Protein AF-A0A3P1AX85-F1 (afdb_monomer_lite)

Radius of gyration: 23.25 Å; chains: 1; bounding box: 51×57×66 Å

Foldseek 3Di:
DPPDVVVVVLVVVLVVLCVVDDVVLLVVLLVVLVVVLVVCCVPVVDPDCSPVSSVVSSSVSSVVSSVQCVFALQVVVVVCCVVCVQWDWWAWPFKAKDDWDKDCPVPNQKIKIKIKIWTWTADPVRDIDIDIDMDIFMDGNDPPPLADPVLRVVVRVVLSVVLVCCCGVVVQKIWIADPVRPDIDIRRGNDSGSHCGPPVVNVVVVVLVVCLVVLVVVCVVCVVVLVCLCVDPPPVSNVVSVVSVVSNVVSVVVVVVVSVVSVVD

pLDDT: mean 76.42, std 11.76, range [37.88, 92.75]

Sequence (265 aa):
MKYNPFKIIIWVLFLVFVLLNSIRLFIYGFVISFIIVIIDRAFFGTRKRSDTQFLNLFLTFTSIFTLFYTFSPFFRSVEFKISHPRWEKLEIVSVDKETSKKVSTSFNFLEKAYTSIRINYLDDKGEFKVKTEEIKHYAILGFEPLIRKDRIEKELDYIHNRSLNKLIDKKAINLYQHPSKEKMKIFKGNDAFALRHSVGFQIALLITYFLFVILNIYCIFKFKQLVTALKSSNTKDQKTAYIILIIVLYSYLVVGITFLHYLKF

Secondary structure (DSSP, 8-state):
----HHHHHHHHHHHHHHHTS-HHHHHHHHHHHHHHHHHHHHHH--TT-HHHHHHHHHHHHHHHHHHHHHH-HHHHHHHHHHH-TTSEEEEEEEEEE---EEEE-SSTTEEEEEEEEEEEEE-TTS-EEEEEEEEEEEEE---TTTS-HHHHHHHHHHHHHHHHHHHHHTT-EEEEE-TTSS-EEEEE---TT--TTSHHHHHHHHHHHHHHHHHHHHHHHTHHHHHHHHT-S-HHHHHHHHHHHHHHHHHHHHHHHHHHHHTT-

Organism: NCBI:txid2488729

Structure (mmCIF, N/CA/C/O backbone):
data_AF-A0A3P1AX85-F1
#
_entry.id   AF-A0A3P1AX85-F1
#
loop_
_atom_site.group_PDB
_atom_site.id
_atom_site.type_symbol
_atom_site.label_atom_id
_atom_site.label_alt_id
_atom_site.label_comp_id
_atom_site.label_asym_id
_atom_site.label_entity_id
_atom_site.label_seq_id
_atom_site.pdbx_PDB_ins_code
_atom_site.Cartn_x
_atom_site.Cartn_y
_atom_site.Cartn_z
_atom_site.occupancy
_atom_site.B_iso_or_equiv
_atom_site.auth_seq_id
_atom_site.auth_comp_id
_atom_site.auth_asym_id
_atom_site.auth_atom_id
_atom_site.pdbx_PDB_model_num
ATOM 1 N N . MET A 1 1 ? 31.987 -10.965 -15.595 1.00 39.06 1 MET A N 1
ATOM 2 C CA . MET A 1 1 ? 30.592 -10.557 -15.901 1.00 39.06 1 MET A CA 1
ATOM 3 C C . MET A 1 1 ? 30.499 -9.042 -15.771 1.00 39.06 1 MET A C 1
ATOM 5 O O . MET A 1 1 ? 30.741 -8.545 -14.683 1.00 39.06 1 MET A O 1
ATOM 9 N N . LYS A 1 2 ? 30.217 -8.291 -16.848 1.00 37.88 2 LYS A N 1
ATOM 10 C CA . LYS A 1 2 ? 29.984 -6.837 -16.744 1.00 37.88 2 LYS A CA 1
ATOM 11 C C . LYS A 1 2 ? 28.731 -6.611 -15.891 1.00 37.88 2 LYS A C 1
ATOM 13 O O . LYS A 1 2 ? 27.651 -7.064 -16.275 1.00 37.88 2 LYS A O 1
ATOM 18 N N . TYR A 1 3 ? 28.887 -5.982 -14.728 1.00 41.97 3 TYR A N 1
ATOM 19 C CA . TYR A 1 3 ? 27.776 -5.634 -13.848 1.00 41.97 3 TYR A CA 1
ATOM 20 C C . TYR A 1 3 ? 26.836 -4.694 -14.602 1.00 41.97 3 TYR A C 1
ATOM 22 O O . TYR A 1 3 ? 27.204 -3.580 -14.957 1.00 41.97 3 TYR A O 1
ATOM 30 N N . ASN A 1 4 ? 25.637 -5.182 -14.918 1.00 50.97 4 ASN A N 1
ATOM 31 C CA . ASN A 1 4 ? 24.605 -4.352 -15.513 1.00 50.97 4 ASN A CA 1
ATOM 32 C C . ASN A 1 4 ? 24.065 -3.443 -14.391 1.00 50.97 4 ASN A C 1
ATOM 34 O O . ASN A 1 4 ? 23.477 -3.986 -13.450 1.00 50.97 4 ASN A O 1
ATOM 38 N N . PRO A 1 5 ? 24.257 -2.112 -14.446 1.00 50.31 5 PRO A N 1
ATOM 39 C CA . PRO A 1 5 ? 23.847 -1.202 -13.373 1.00 50.31 5 PRO A CA 1
ATOM 40 C C . PRO A 1 5 ? 22.350 -1.324 -13.054 1.00 50.31 5 PRO A C 1
ATOM 42 O O . PRO A 1 5 ? 21.958 -1.236 -11.895 1.00 50.31 5 PRO A O 1
ATOM 45 N N . PHE A 1 6 ? 21.524 -1.682 -14.044 1.00 47.56 6 PHE A N 1
ATOM 46 C CA . PHE A 1 6 ? 20.099 -1.949 -13.847 1.00 47.56 6 PHE A CA 1
ATOM 47 C C . PHE A 1 6 ? 19.825 -3.157 -12.940 1.00 47.56 6 PHE A C 1
ATOM 49 O O . PHE A 1 6 ? 18.876 -3.132 -12.164 1.00 47.56 6 PHE A O 1
ATOM 56 N N . LYS A 1 7 ? 20.667 -4.200 -12.972 1.00 52.16 7 LYS A N 1
ATOM 57 C CA . LYS A 1 7 ? 20.524 -5.346 -12.058 1.00 52.16 7 LYS A CA 1
ATOM 58 C C . LYS A 1 7 ? 20.842 -4.956 -10.620 1.00 52.16 7 LYS A C 1
ATOM 60 O O . LYS A 1 7 ? 20.127 -5.384 -9.726 1.00 52.16 7 LYS A O 1
ATOM 65 N N . ILE A 1 8 ? 21.879 -4.147 -10.401 1.00 57.47 8 ILE A N 1
ATOM 66 C CA . ILE A 1 8 ? 22.241 -3.675 -9.057 1.00 57.47 8 ILE A CA 1
ATOM 67 C C . ILE A 1 8 ? 21.105 -2.821 -8.487 1.00 57.47 8 ILE A C 1
ATOM 69 O O . ILE A 1 8 ? 20.688 -3.051 -7.359 1.00 57.47 8 ILE A O 1
ATOM 73 N N . ILE A 1 9 ? 20.538 -1.914 -9.286 1.00 55.16 9 ILE A N 1
ATOM 74 C CA . ILE A 1 9 ? 19.407 -1.071 -8.869 1.00 55.16 9 ILE A CA 1
ATOM 75 C C . ILE A 1 9 ? 18.178 -1.921 -8.515 1.00 55.16 9 ILE A C 1
ATOM 77 O O . ILE A 1 9 ? 17.562 -1.685 -7.481 1.00 55.16 9 ILE A O 1
ATOM 81 N N . ILE A 1 10 ? 17.849 -2.945 -9.313 1.00 57.97 10 ILE A N 1
ATOM 82 C CA . ILE A 1 10 ? 16.743 -3.872 -9.012 1.00 57.97 10 ILE A CA 1
ATOM 83 C C . ILE A 1 10 ? 16.994 -4.628 -7.700 1.00 57.97 10 ILE A C 1
ATOM 85 O O . ILE A 1 10 ? 16.077 -4.760 -6.897 1.00 57.97 10 ILE A O 1
ATOM 89 N N . TRP A 1 11 ? 18.224 -5.083 -7.451 1.00 56.47 11 TRP A N 1
ATOM 90 C CA . TRP A 1 11 ? 18.585 -5.771 -6.207 1.00 56.47 11 TRP A CA 1
ATOM 91 C C . TRP A 1 11 ? 18.544 -4.857 -4.984 1.00 56.47 11 TRP A C 1
ATOM 93 O O . TRP A 1 11 ? 18.060 -5.274 -3.935 1.00 56.47 11 TRP A O 1
ATOM 103 N N . VAL A 1 12 ? 18.992 -3.609 -5.116 1.00 59.91 12 VAL A N 1
ATOM 104 C CA . VAL A 1 12 ? 18.907 -2.607 -4.045 1.00 59.91 12 VAL A CA 1
ATOM 105 C C . VAL A 1 12 ? 17.446 -2.256 -3.758 1.00 59.91 12 VAL A C 1
ATOM 107 O O . VAL A 1 12 ? 17.043 -2.261 -2.599 1.00 59.91 12 VAL A O 1
ATOM 110 N N . LEU A 1 13 ? 16.622 -2.038 -4.789 1.00 52.81 13 LEU A N 1
ATOM 111 C CA . LEU A 1 13 ? 15.182 -1.807 -4.628 1.00 52.81 13 LEU A CA 1
ATOM 112 C C . LEU A 1 13 ? 14.485 -3.008 -3.983 1.00 52.81 13 LEU A C 1
ATOM 114 O O . LEU A 1 13 ? 13.665 -2.823 -3.089 1.00 52.81 13 LEU A O 1
ATOM 118 N N . PHE A 1 14 ? 14.838 -4.230 -4.386 1.00 60.94 14 PHE A N 1
ATOM 119 C CA . PHE A 1 14 ? 14.332 -5.457 -3.776 1.00 60.94 14 PHE A CA 1
ATOM 120 C C . PHE A 1 14 ? 14.703 -5.544 -2.293 1.00 60.94 14 PHE A C 1
ATOM 122 O O . PHE A 1 14 ? 13.833 -5.790 -1.463 1.00 60.94 14 PHE A O 1
ATOM 129 N N . LEU A 1 15 ? 15.965 -5.278 -1.943 1.00 57.94 15 LEU A N 1
ATOM 130 C CA . LEU A 1 15 ? 16.436 -5.299 -0.559 1.00 57.94 15 LEU A CA 1
ATOM 131 C C . LEU A 1 15 ? 15.723 -4.242 0.294 1.00 57.94 15 LEU A C 1
ATOM 133 O O . LEU A 1 15 ? 15.283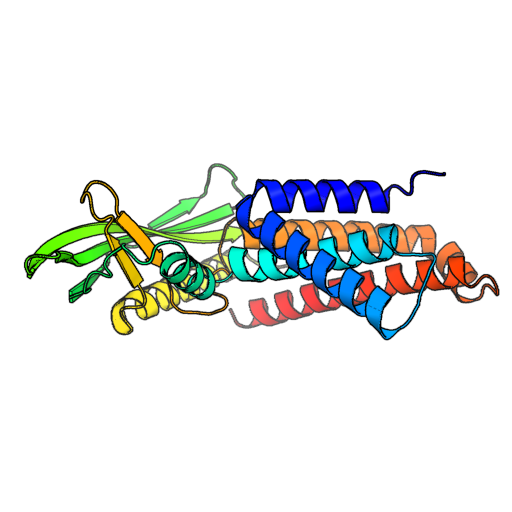 -4.546 1.397 1.00 57.94 15 LEU A O 1
ATOM 137 N N . VAL A 1 16 ? 15.537 -3.029 -0.234 1.00 52.84 16 VAL A N 1
ATOM 138 C CA . VAL A 1 16 ? 14.773 -1.961 0.427 1.00 52.84 16 VAL A CA 1
ATOM 139 C C . VAL A 1 16 ? 13.316 -2.382 0.628 1.00 52.84 16 VAL A C 1
ATOM 141 O O . VAL A 1 16 ? 12.791 -2.238 1.726 1.00 52.84 16 VAL A O 1
ATOM 144 N N . PHE A 1 17 ? 12.667 -2.971 -0.380 1.00 52.22 17 PHE A N 1
ATOM 145 C CA . PHE A 1 17 ? 11.293 -3.464 -0.251 1.00 52.22 17 PHE A CA 1
ATOM 146 C C . PHE A 1 17 ? 11.160 -4.606 0.762 1.00 52.22 17 PHE A C 1
ATOM 148 O O . PHE A 1 17 ? 10.183 -4.628 1.509 1.00 52.22 17 PHE A O 1
ATOM 155 N N . VAL A 1 18 ? 12.131 -5.521 0.818 1.00 52.78 18 VAL A N 1
ATOM 156 C CA . VAL A 1 18 ? 12.176 -6.608 1.805 1.00 52.78 18 VAL A CA 1
ATOM 157 C C . VAL A 1 18 ? 12.401 -6.058 3.212 1.00 52.78 18 VAL A C 1
ATOM 159 O O . VAL A 1 18 ? 11.689 -6.463 4.121 1.00 52.78 18 VAL A O 1
ATOM 162 N N . LEU A 1 19 ? 13.326 -5.111 3.395 1.00 47.91 19 LEU A N 1
ATOM 163 C CA . LEU A 1 19 ? 13.608 -4.484 4.694 1.00 47.91 19 LEU A CA 1
ATOM 164 C C . LEU A 1 19 ? 12.443 -3.627 5.205 1.00 47.91 19 LEU A C 1
ATOM 166 O O . LEU A 1 19 ? 12.221 -3.542 6.409 1.00 47.91 19 LEU A O 1
ATOM 170 N N . LEU A 1 20 ? 11.678 -3.014 4.299 1.00 44.88 20 LEU A N 1
ATOM 171 C CA . LEU A 1 20 ? 10.450 -2.288 4.632 1.00 44.88 20 LEU A CA 1
ATOM 172 C C . LEU A 1 20 ? 9.274 -3.219 4.969 1.00 44.88 20 LEU A C 1
ATOM 174 O O . LEU A 1 20 ? 8.250 -2.755 5.473 1.00 44.88 20 LEU A O 1
ATOM 178 N N . ASN A 1 21 ? 9.399 -4.519 4.697 1.00 55.91 21 ASN A N 1
ATOM 179 C CA . ASN A 1 21 ? 8.364 -5.514 4.937 1.00 55.91 21 ASN A CA 1
ATOM 180 C C . ASN A 1 21 ? 8.794 -6.557 5.976 1.00 55.91 21 ASN A C 1
ATOM 182 O O . ASN A 1 21 ? 9.931 -6.619 6.430 1.00 55.91 21 ASN A O 1
ATOM 186 N N . SER A 1 22 ? 7.845 -7.380 6.420 1.00 62.22 22 SER A N 1
ATOM 187 C CA . SER A 1 22 ? 8.156 -8.449 7.368 1.00 62.22 22 SER A CA 1
ATOM 188 C C . SER A 1 22 ? 9.058 -9.503 6.713 1.00 62.22 22 SER A C 1
ATOM 190 O O . SER A 1 22 ? 8.723 -9.995 5.635 1.00 62.22 22 SER A O 1
ATOM 192 N N . ILE A 1 23 ? 10.117 -9.941 7.415 1.00 65.69 23 ILE A N 1
ATOM 193 C CA . ILE A 1 23 ? 10.957 -11.116 7.075 1.00 65.69 23 ILE A CA 1
ATOM 194 C C . ILE A 1 23 ? 10.098 -12.338 6.689 1.00 65.69 23 ILE A C 1
ATOM 196 O O . ILE A 1 23 ? 10.493 -13.168 5.877 1.00 65.69 23 ILE A O 1
ATOM 200 N N . ARG A 1 24 ? 8.873 -12.430 7.213 1.00 65.50 24 ARG A N 1
ATOM 201 C CA . ARG A 1 24 ? 7.915 -13.498 6.902 1.00 65.50 24 ARG A CA 1
ATOM 202 C C . ARG A 1 24 ? 7.507 -13.537 5.421 1.00 65.50 24 ARG A C 1
ATOM 204 O O . ARG A 1 24 ? 7.397 -14.624 4.867 1.00 65.50 24 ARG A O 1
ATOM 211 N N . LEU A 1 25 ? 7.358 -12.388 4.750 1.00 68.19 25 LEU A N 1
ATOM 212 C CA . LEU A 1 25 ? 7.021 -12.343 3.315 1.00 68.19 25 LEU A CA 1
ATOM 213 C C . LEU A 1 25 ? 8.159 -12.867 2.436 1.00 68.19 25 LEU A C 1
ATOM 215 O O . LEU A 1 25 ? 7.910 -13.510 1.417 1.00 68.19 25 LEU A O 1
ATOM 219 N N . PHE A 1 26 ? 9.402 -12.626 2.858 1.00 71.19 26 PHE A N 1
ATOM 220 C CA . PHE A 1 26 ? 10.589 -13.187 2.221 1.00 71.19 26 PHE A CA 1
ATOM 221 C C . PHE A 1 26 ? 10.573 -14.720 2.305 1.00 71.19 26 PHE A C 1
ATOM 223 O O . PHE A 1 26 ? 10.803 -15.394 1.305 1.00 71.19 26 PHE A O 1
ATOM 230 N N . ILE A 1 27 ? 10.217 -15.281 3.467 1.00 76.56 27 ILE A N 1
ATOM 231 C CA . ILE A 1 27 ? 10.091 -16.736 3.643 1.00 76.56 27 ILE A CA 1
ATOM 232 C C . ILE A 1 27 ? 9.005 -17.307 2.717 1.00 76.56 27 ILE A C 1
ATOM 234 O O . ILE A 1 27 ? 9.250 -18.314 2.056 1.00 76.56 27 ILE A O 1
ATOM 238 N N . TYR A 1 28 ? 7.839 -16.660 2.598 1.00 75.25 28 TYR A N 1
ATOM 239 C CA . TYR A 1 28 ? 6.771 -17.125 1.698 1.00 75.25 28 TYR A CA 1
ATOM 240 C C . TYR A 1 28 ? 7.206 -17.156 0.234 1.00 75.25 28 TYR A C 1
ATOM 242 O O . TYR A 1 28 ? 7.033 -18.173 -0.439 1.00 75.25 28 TYR A O 1
ATOM 250 N N . GLY A 1 29 ? 7.815 -16.069 -0.249 1.00 78.38 29 GLY A N 1
ATOM 251 C CA . GLY A 1 29 ? 8.344 -16.015 -1.609 1.00 78.38 29 GLY A CA 1
ATOM 252 C C . GLY A 1 29 ? 9.392 -17.099 -1.858 1.00 78.38 29 GLY A C 1
ATOM 253 O O . GLY A 1 29 ? 9.389 -17.721 -2.922 1.00 78.38 29 GLY A O 1
ATOM 254 N N . PHE A 1 30 ? 10.249 -17.367 -0.868 1.00 81.94 30 PHE A N 1
ATOM 255 C CA . PHE A 1 30 ? 11.322 -18.357 -0.957 1.00 81.94 30 PHE A CA 1
ATOM 256 C C . PHE A 1 30 ? 10.749 -19.767 -1.072 1.00 81.94 30 PHE A C 1
ATOM 258 O O . PHE A 1 30 ? 11.066 -20.477 -2.024 1.00 81.94 30 PHE A O 1
ATOM 265 N N . VAL A 1 31 ? 9.856 -20.146 -0.153 1.00 81.25 31 VAL A N 1
ATOM 266 C CA . VAL A 1 31 ? 9.241 -21.481 -0.108 1.00 81.25 31 VAL A CA 1
ATOM 267 C C . VAL A 1 31 ? 8.456 -21.768 -1.387 1.00 81.25 31 VAL A C 1
ATOM 269 O O . VAL A 1 31 ? 8.652 -22.816 -1.993 1.00 81.25 31 VAL A O 1
ATOM 272 N N . ILE A 1 32 ? 7.625 -20.830 -1.851 1.00 79.81 32 ILE A N 1
ATOM 273 C CA . ILE A 1 32 ? 6.826 -21.013 -3.076 1.00 79.81 32 ILE A CA 1
ATOM 274 C C . ILE A 1 32 ? 7.728 -21.176 -4.300 1.00 79.81 32 ILE A C 1
ATOM 276 O O . ILE A 1 32 ? 7.532 -22.088 -5.102 1.00 79.81 32 ILE A O 1
ATOM 280 N N . SER A 1 33 ? 8.753 -20.331 -4.425 1.00 83.31 33 SER A N 1
ATOM 281 C CA . SER A 1 33 ? 9.696 -20.412 -5.546 1.00 83.31 33 SER A CA 1
ATOM 282 C C . SER A 1 33 ? 10.490 -21.712 -5.519 1.00 83.31 33 SER A C 1
ATOM 284 O O . SER A 1 33 ? 10.751 -22.300 -6.566 1.00 83.31 33 SER A O 1
ATOM 286 N N . PHE A 1 34 ? 10.832 -22.192 -4.325 1.00 81.50 34 PHE A N 1
ATOM 287 C CA . PHE A 1 34 ? 11.545 -23.447 -4.136 1.00 81.50 34 PHE A CA 1
ATOM 288 C C . PHE A 1 34 ? 10.677 -24.647 -4.528 1.00 81.50 34 PHE A C 1
ATOM 290 O O . PHE A 1 34 ? 11.131 -25.505 -5.282 1.00 81.50 34 PHE A O 1
ATOM 297 N N . ILE A 1 35 ? 9.407 -24.664 -4.106 1.00 80.56 35 ILE A N 1
ATOM 298 C CA . ILE A 1 35 ? 8.429 -25.696 -4.480 1.00 80.56 35 ILE A CA 1
ATOM 299 C C . ILE A 1 35 ? 8.247 -25.745 -5.999 1.00 80.56 35 ILE A C 1
ATOM 301 O O . ILE A 1 35 ? 8.331 -26.821 -6.584 1.00 80.56 35 ILE A O 1
ATOM 305 N N . ILE A 1 36 ? 8.056 -24.595 -6.654 1.00 79.94 36 ILE A N 1
ATOM 306 C CA . ILE A 1 36 ? 7.867 -24.531 -8.112 1.00 79.94 36 ILE A CA 1
ATOM 307 C C . ILE A 1 36 ? 9.090 -25.080 -8.847 1.00 79.94 36 ILE A C 1
ATOM 309 O O . ILE A 1 36 ? 8.933 -25.853 -9.785 1.00 79.94 36 ILE A O 1
ATOM 313 N N . VAL A 1 37 ? 10.304 -24.735 -8.410 1.00 78.94 37 VAL A N 1
ATOM 314 C CA . VAL A 1 37 ? 11.539 -25.241 -9.029 1.00 78.94 37 VAL A CA 1
ATOM 315 C C . VAL A 1 37 ? 11.715 -26.745 -8.805 1.00 78.94 37 VAL A C 1
ATOM 317 O O . VAL A 1 37 ? 12.184 -27.440 -9.706 1.00 78.94 37 VAL A O 1
ATOM 320 N N . ILE A 1 38 ? 11.324 -27.273 -7.640 1.00 80.06 38 ILE A N 1
ATOM 321 C CA . ILE A 1 38 ? 11.331 -28.721 -7.386 1.00 80.06 38 ILE A CA 1
ATOM 322 C C . ILE A 1 38 ? 10.345 -29.436 -8.308 1.00 80.06 38 ILE A C 1
ATOM 324 O O . ILE A 1 38 ? 10.724 -30.422 -8.935 1.00 80.06 38 ILE A O 1
ATOM 328 N N . ILE A 1 39 ? 9.111 -28.938 -8.411 1.00 77.88 39 ILE A N 1
ATOM 329 C CA . ILE A 1 39 ? 8.075 -29.503 -9.285 1.00 77.88 39 ILE A CA 1
ATOM 330 C C . ILE A 1 39 ? 8.542 -29.448 -10.742 1.00 77.88 39 ILE A C 1
ATOM 332 O O . ILE A 1 39 ? 8.516 -30.467 -11.425 1.00 77.88 39 ILE A O 1
ATOM 336 N N . ASP A 1 40 ? 9.055 -28.306 -11.206 1.00 73.19 40 ASP A N 1
ATOM 337 C CA . ASP A 1 40 ? 9.541 -28.161 -12.582 1.00 73.19 40 ASP A CA 1
ATOM 338 C C . ASP A 1 40 ? 10.646 -29.181 -12.898 1.00 73.19 40 ASP A C 1
ATOM 340 O O . ASP A 1 40 ? 10.626 -29.870 -13.919 1.00 73.19 40 ASP A O 1
ATOM 344 N N . ARG A 1 41 ? 11.572 -29.371 -11.952 1.00 72.94 41 ARG A N 1
ATOM 345 C CA . ARG A 1 41 ? 12.662 -30.342 -12.076 1.00 72.94 41 ARG A CA 1
ATOM 346 C C . ARG A 1 41 ? 12.181 -31.793 -12.032 1.00 72.94 41 ARG A C 1
ATOM 348 O O . ARG A 1 41 ? 12.767 -32.627 -12.721 1.00 72.94 41 ARG A O 1
ATOM 355 N N . ALA A 1 42 ? 11.170 -32.089 -11.219 1.00 77.12 42 ALA A N 1
ATOM 356 C CA . ALA A 1 42 ? 10.616 -33.429 -11.056 1.00 77.12 42 ALA A CA 1
ATOM 357 C C . ALA A 1 42 ? 9.786 -33.868 -12.271 1.00 77.12 42 ALA A C 1
ATOM 359 O O . ALA A 1 42 ? 9.874 -35.026 -12.668 1.00 77.12 42 ALA A O 1
ATOM 360 N N . PHE A 1 43 ? 9.021 -32.954 -12.877 1.00 72.31 43 PHE A N 1
ATOM 361 C CA . PHE A 1 43 ? 8.079 -33.283 -13.951 1.00 72.31 43 PHE A CA 1
ATOM 362 C C . PHE A 1 43 ? 8.591 -32.970 -15.363 1.00 72.31 43 PHE A C 1
ATOM 364 O O . PHE A 1 43 ? 8.237 -33.687 -16.294 1.00 72.31 43 PHE A O 1
ATOM 371 N N . PHE A 1 44 ? 9.436 -31.947 -15.548 1.00 69.12 44 PHE A N 1
ATOM 372 C CA . PHE A 1 44 ? 9.828 -31.475 -16.887 1.00 69.12 44 PHE A CA 1
ATOM 373 C C . PHE A 1 44 ? 11.317 -31.662 -17.217 1.00 69.12 44 PHE A C 1
ATOM 37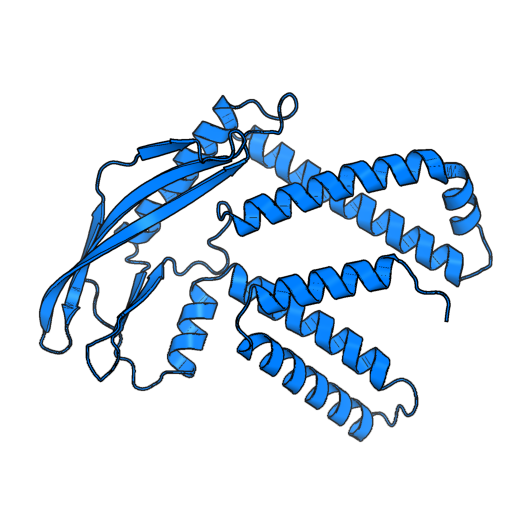5 O O . PHE A 1 44 ? 11.740 -31.379 -18.337 1.00 69.12 44 PHE A O 1
ATOM 382 N N . GLY A 1 45 ? 12.132 -32.172 -16.283 1.00 60.81 45 GLY A N 1
ATOM 383 C CA . GLY A 1 45 ? 13.508 -32.616 -16.564 1.00 60.81 45 GLY A CA 1
ATOM 384 C C . GLY A 1 45 ? 14.481 -31.519 -17.030 1.00 60.81 45 GLY A C 1
ATOM 385 O O . GLY A 1 45 ? 15.570 -31.818 -17.527 1.00 60.81 45 GLY A O 1
ATOM 386 N N . THR A 1 46 ? 14.137 -30.242 -16.857 1.00 60.28 46 THR A N 1
ATOM 387 C CA . THR A 1 46 ? 14.881 -29.059 -17.321 1.00 60.28 46 THR A CA 1
ATOM 388 C C . THR A 1 46 ? 16.159 -28.807 -16.499 1.00 60.28 46 THR A C 1
ATOM 390 O O . THR A 1 46 ? 16.294 -27.860 -15.725 1.00 60.28 46 THR A O 1
ATOM 393 N N . ARG A 1 47 ? 17.191 -29.641 -16.678 1.00 53.88 47 ARG A N 1
ATOM 394 C CA . ARG A 1 47 ? 18.542 -29.387 -16.136 1.00 53.88 47 ARG A CA 1
ATOM 395 C C . ARG A 1 47 ? 19.253 -28.311 -16.965 1.00 53.88 47 ARG A C 1
ATOM 397 O O . ARG A 1 47 ? 19.722 -28.637 -18.051 1.00 53.88 47 ARG A O 1
ATOM 404 N N . LYS A 1 48 ? 19.383 -27.075 -16.439 1.00 52.31 48 LYS A N 1
ATOM 405 C CA . LYS A 1 48 ? 20.602 -26.205 -16.522 1.00 52.31 48 LYS A CA 1
ATOM 406 C C . LYS A 1 48 ? 20.421 -24.711 -16.160 1.00 52.31 48 LYS A C 1
ATOM 408 O O . LYS A 1 48 ? 21.424 -24.006 -16.114 1.00 52.31 48 LYS A O 1
ATOM 413 N N . ARG A 1 49 ? 19.215 -24.190 -15.880 1.00 55.19 49 ARG A N 1
ATOM 414 C CA . ARG A 1 49 ? 18.998 -22.755 -15.532 1.00 55.19 49 ARG A CA 1
ATOM 415 C C . ARG A 1 49 ? 18.345 -22.501 -14.161 1.00 55.19 49 ARG A C 1
ATOM 417 O O . ARG A 1 49 ? 17.816 -21.411 -13.933 1.00 55.19 49 ARG A O 1
ATOM 424 N N . SER A 1 50 ? 18.438 -23.468 -13.244 1.00 61.72 50 SER A N 1
ATOM 425 C CA . SER A 1 50 ? 17.707 -23.482 -11.965 1.00 61.72 50 SER A CA 1
ATOM 426 C C . SER A 1 50 ? 17.884 -22.217 -11.136 1.00 61.72 50 SER A C 1
ATOM 428 O O . SER A 1 50 ? 16.904 -21.690 -10.628 1.00 61.72 50 SER A O 1
ATOM 430 N N . ASP A 1 51 ? 19.102 -21.688 -11.037 1.00 66.06 51 ASP A N 1
ATOM 431 C CA . ASP A 1 51 ? 19.388 -20.648 -10.045 1.00 66.06 51 ASP A CA 1
ATOM 432 C C . ASP A 1 51 ? 18.854 -19.290 -10.495 1.00 66.06 51 ASP A C 1
ATOM 434 O O . ASP A 1 51 ? 18.282 -18.536 -9.715 1.00 66.06 51 ASP A O 1
ATOM 438 N N . THR A 1 52 ? 18.974 -18.989 -11.791 1.00 71.81 52 THR A N 1
ATOM 439 C CA . THR A 1 52 ? 18.429 -17.748 -12.356 1.00 71.81 52 THR A CA 1
ATOM 440 C C . THR A 1 52 ? 16.911 -17.801 -12.465 1.00 71.81 52 THR A C 1
ATOM 442 O O . THR A 1 52 ? 16.258 -16.781 -12.261 1.00 71.81 52 THR A O 1
ATOM 445 N N . GLN A 1 53 ? 16.338 -18.971 -12.761 1.00 72.50 53 GLN A N 1
ATOM 446 C CA . GLN A 1 53 ? 14.887 -19.172 -12.742 1.00 72.50 53 GLN A CA 1
ATOM 447 C C . GLN A 1 53 ? 14.332 -19.038 -11.323 1.00 72.50 53 GLN A C 1
ATOM 449 O O . GLN A 1 53 ? 13.379 -18.289 -11.129 1.00 72.50 53 GLN A O 1
ATOM 454 N N . PHE A 1 54 ? 14.974 -19.672 -10.338 1.00 79.50 54 PHE A N 1
ATOM 455 C CA . PHE A 1 54 ? 14.634 -19.541 -8.924 1.00 79.50 54 PHE A CA 1
ATOM 456 C C . PHE A 1 54 ? 14.695 -18.084 -8.473 1.00 79.50 54 PHE A C 1
ATOM 458 O O . PHE A 1 54 ? 13.720 -17.584 -7.930 1.00 79.50 54 PHE A O 1
ATOM 465 N N . LEU A 1 55 ? 15.797 -17.376 -8.749 1.00 76.31 55 LEU A N 1
ATOM 466 C CA . LEU A 1 55 ? 15.957 -15.968 -8.372 1.00 76.31 55 LEU A CA 1
ATOM 467 C C . LEU A 1 55 ? 14.883 -15.076 -9.003 1.00 76.31 55 LEU A C 1
ATOM 469 O O . LEU A 1 55 ? 14.346 -14.201 -8.328 1.00 76.31 55 LEU A O 1
ATOM 473 N N . ASN A 1 56 ? 14.537 -15.303 -10.272 1.00 76.25 56 ASN A N 1
ATOM 474 C CA . ASN A 1 56 ? 13.491 -14.536 -10.946 1.00 76.25 56 ASN A CA 1
ATOM 475 C C . ASN A 1 56 ? 12.096 -14.838 -10.378 1.00 76.25 56 ASN A C 1
ATOM 477 O O . ASN A 1 56 ? 11.329 -13.905 -10.146 1.00 76.25 56 ASN A O 1
ATOM 481 N N . LEU A 1 57 ? 11.766 -16.112 -10.135 1.00 78.44 57 LEU A N 1
ATOM 482 C CA . LEU A 1 57 ? 10.515 -16.525 -9.484 1.00 78.44 57 LEU A CA 1
ATOM 483 C C . LEU A 1 57 ? 10.422 -15.935 -8.078 1.00 78.44 57 LEU A C 1
ATOM 485 O O . LEU A 1 57 ? 9.420 -15.313 -7.736 1.00 78.44 57 LEU A O 1
ATOM 489 N N . PHE A 1 58 ? 11.505 -16.044 -7.314 1.00 81.06 58 PHE A N 1
ATOM 490 C CA . PHE A 1 58 ? 11.620 -15.520 -5.964 1.00 81.06 58 PHE A CA 1
ATOM 491 C C . PHE A 1 58 ? 11.384 -14.020 -5.919 1.00 81.06 58 PHE A C 1
ATOM 493 O O . PHE A 1 58 ? 10.556 -13.552 -5.136 1.00 81.06 58 PHE A O 1
ATOM 500 N N . LEU A 1 59 ? 12.049 -13.273 -6.798 1.00 74.81 59 LEU A N 1
ATOM 501 C CA . LEU A 1 59 ? 11.863 -11.835 -6.902 1.00 74.81 59 LEU A CA 1
ATOM 502 C C . LEU A 1 59 ? 10.424 -11.499 -7.310 1.00 74.81 59 LEU A C 1
ATOM 504 O O . LEU A 1 59 ? 9.797 -10.658 -6.677 1.00 74.81 59 LEU A O 1
ATOM 508 N N . THR A 1 60 ? 9.861 -12.215 -8.286 1.00 74.81 60 THR A N 1
ATOM 509 C CA . THR A 1 60 ? 8.485 -12.001 -8.763 1.00 74.81 60 THR A CA 1
ATOM 510 C C . THR A 1 60 ? 7.455 -12.234 -7.657 1.00 74.81 60 THR A C 1
ATOM 512 O O . THR A 1 60 ? 6.677 -11.334 -7.345 1.00 74.81 60 THR A O 1
ATOM 515 N N . PHE A 1 61 ? 7.461 -13.404 -7.014 1.00 75.56 61 PHE A N 1
ATOM 516 C CA . PHE A 1 61 ? 6.501 -13.731 -5.957 1.00 75.56 61 PHE A CA 1
ATOM 517 C C . PHE A 1 61 ? 6.670 -12.842 -4.736 1.00 75.56 61 PHE A C 1
ATOM 519 O O . PHE A 1 61 ? 5.682 -12.331 -4.215 1.00 75.56 61 PHE A O 1
ATOM 526 N N . THR A 1 62 ? 7.908 -12.610 -4.298 1.00 74.00 62 THR A N 1
ATOM 527 C CA . THR A 1 62 ? 8.166 -11.739 -3.148 1.00 74.00 62 THR A CA 1
ATOM 528 C C . THR A 1 62 ? 7.700 -10.319 -3.439 1.00 74.00 62 THR A C 1
ATOM 530 O O . THR A 1 62 ? 7.057 -9.724 -2.580 1.00 74.00 62 THR A O 1
ATOM 533 N N . SER A 1 63 ? 7.928 -9.784 -4.643 1.00 68.00 63 SER A N 1
ATOM 534 C CA . SER A 1 63 ? 7.403 -8.473 -5.044 1.00 68.00 63 SER A CA 1
ATOM 535 C C . SER A 1 63 ? 5.875 -8.443 -5.080 1.00 68.00 63 SER A C 1
ATOM 537 O O . SER A 1 63 ? 5.286 -7.481 -4.592 1.00 68.00 63 SER A O 1
ATOM 539 N N . ILE A 1 64 ? 5.222 -9.494 -5.584 1.00 70.81 64 ILE A N 1
ATOM 540 C CA . ILE A 1 64 ? 3.755 -9.599 -5.616 1.00 70.81 64 ILE A CA 1
ATOM 541 C C . ILE A 1 64 ? 3.177 -9.637 -4.194 1.00 70.81 64 ILE A C 1
ATOM 543 O O . ILE A 1 64 ? 2.311 -8.828 -3.862 1.00 70.81 64 ILE A O 1
ATOM 547 N N . PHE A 1 65 ? 3.676 -10.524 -3.329 1.00 71.25 65 PHE A N 1
ATOM 548 C CA . PHE A 1 65 ? 3.239 -10.601 -1.931 1.00 71.25 65 PHE A CA 1
ATOM 549 C C . PHE A 1 65 ? 3.521 -9.313 -1.181 1.00 71.25 65 PHE A C 1
ATOM 551 O O . PHE A 1 65 ? 2.671 -8.840 -0.434 1.00 71.25 65 PHE A O 1
ATOM 558 N N . THR A 1 66 ? 4.689 -8.720 -1.412 1.00 69.94 66 THR A N 1
ATOM 559 C CA . THR A 1 66 ? 5.055 -7.429 -0.841 1.00 69.94 66 THR A CA 1
ATOM 560 C C . THR A 1 66 ? 4.072 -6.351 -1.267 1.00 69.94 66 THR A C 1
ATOM 562 O O . THR A 1 66 ? 3.624 -5.588 -0.420 1.00 69.94 66 THR A O 1
ATOM 565 N N . LEU A 1 67 ? 3.672 -6.304 -2.536 1.00 69.19 67 LEU A N 1
ATOM 566 C CA . LEU A 1 67 ? 2.685 -5.349 -3.030 1.00 69.19 67 LEU A CA 1
ATOM 567 C C . LEU A 1 67 ? 1.336 -5.561 -2.328 1.00 69.19 67 LEU A C 1
ATOM 569 O O . LEU A 1 67 ? 0.832 -4.647 -1.674 1.00 69.19 67 LEU A O 1
ATOM 573 N N . PHE A 1 68 ? 0.782 -6.772 -2.365 1.00 68.69 68 PHE A N 1
ATOM 574 C CA . PHE A 1 68 ? -0.504 -7.052 -1.720 1.00 68.69 68 PHE A CA 1
ATOM 575 C C . PHE A 1 68 ? -0.471 -6.797 -0.210 1.00 68.69 68 PHE A C 1
ATOM 577 O O . PHE A 1 68 ? -1.353 -6.127 0.321 1.00 68.69 68 PHE A O 1
ATOM 584 N N . TYR A 1 69 ? 0.570 -7.247 0.486 1.00 69.81 69 TYR A N 1
ATOM 585 C CA . TYR A 1 69 ? 0.715 -7.044 1.923 1.00 69.81 69 TYR A CA 1
ATOM 586 C C . TYR A 1 69 ? 0.992 -5.579 2.278 1.00 69.81 69 TYR A C 1
ATOM 588 O O . TYR A 1 69 ? 0.515 -5.089 3.299 1.00 69.81 69 TYR A O 1
ATOM 596 N N . THR A 1 70 ? 1.725 -4.831 1.452 1.00 66.12 70 THR A N 1
ATOM 597 C CA . THR A 1 70 ? 1.979 -3.399 1.681 1.00 66.12 70 THR A CA 1
ATOM 598 C C . THR A 1 70 ? 0.694 -2.588 1.531 1.00 66.12 70 THR A C 1
ATOM 600 O O . THR A 1 70 ? 0.463 -1.679 2.328 1.00 66.12 70 THR A O 1
ATOM 603 N N . PHE A 1 71 ? -0.162 -2.930 0.565 1.00 64.56 71 PHE A N 1
ATOM 604 C CA . PHE A 1 71 ? -1.302 -2.092 0.179 1.00 64.56 71 PHE A CA 1
ATOM 605 C C . PHE A 1 71 ? -2.670 -2.558 0.705 1.00 64.56 71 PHE A C 1
ATOM 607 O O . PHE A 1 71 ? -3.632 -1.787 0.631 1.00 64.56 71 PHE A O 1
ATOM 614 N N . SER A 1 72 ? -2.762 -3.762 1.281 1.00 71.50 72 SER A N 1
ATOM 615 C CA . SER A 1 72 ? -4.024 -4.370 1.713 1.00 71.50 72 SER A CA 1
ATOM 616 C C . SER A 1 72 ? -4.091 -4.643 3.219 1.00 71.50 72 SER A C 1
ATOM 618 O O . SER A 1 72 ? -3.535 -5.633 3.709 1.00 71.50 72 SER A O 1
ATOM 620 N N . PRO A 1 73 ? -4.828 -3.822 3.986 1.00 73.56 73 PRO A N 1
ATOM 621 C CA . PRO A 1 73 ? -5.166 -4.138 5.372 1.00 73.56 73 PRO A CA 1
ATOM 622 C C . PRO A 1 73 ? -5.930 -5.461 5.512 1.00 73.56 73 PRO A C 1
ATOM 624 O O . PRO A 1 73 ? -5.735 -6.170 6.498 1.00 73.56 73 PRO A O 1
ATOM 627 N N . PHE A 1 74 ? -6.732 -5.826 4.504 1.00 79.12 74 PHE A N 1
ATOM 628 C CA . PHE A 1 74 ? -7.444 -7.099 4.465 1.00 79.12 74 PHE A CA 1
ATOM 629 C C . PHE A 1 74 ? -6.476 -8.287 4.495 1.00 79.12 74 PHE A C 1
ATOM 631 O O . PHE A 1 74 ? -6.545 -9.086 5.430 1.00 79.12 74 PHE A O 1
ATOM 638 N N . PHE A 1 75 ? -5.521 -8.366 3.556 1.00 75.25 75 PHE A N 1
ATOM 639 C CA . PHE A 1 75 ? -4.552 -9.471 3.531 1.00 75.25 75 PHE A CA 1
ATOM 640 C C . PHE A 1 75 ? -3.710 -9.532 4.807 1.00 75.25 75 PHE A C 1
ATOM 642 O O . PHE A 1 75 ? -3.463 -10.625 5.309 1.00 75.25 75 PHE A O 1
ATOM 649 N N . ARG A 1 76 ? -3.343 -8.379 5.388 1.00 78.06 76 ARG A N 1
ATOM 650 C CA . ARG A 1 76 ? -2.668 -8.341 6.697 1.00 78.06 76 ARG A CA 1
ATOM 651 C C . ARG A 1 76 ? -3.527 -8.925 7.812 1.00 78.06 76 ARG A C 1
ATOM 653 O O . ARG A 1 76 ? -3.013 -9.658 8.643 1.00 78.06 76 ARG A O 1
ATOM 660 N N . SER A 1 77 ? -4.817 -8.598 7.849 1.00 84.62 77 SER A N 1
ATOM 661 C CA . SER A 1 77 ? -5.721 -9.107 8.886 1.00 84.62 77 SER A CA 1
ATOM 662 C C . SER A 1 77 ? -5.974 -10.612 8.755 1.00 84.62 77 SER A C 1
ATOM 664 O O . SER A 1 77 ? -6.040 -11.308 9.765 1.00 84.62 77 SER A O 1
ATOM 666 N N . VAL A 1 78 ? -6.072 -11.119 7.520 1.00 83.94 78 VAL A N 1
ATOM 667 C CA . VAL A 1 78 ? -6.243 -12.549 7.229 1.00 83.94 78 VAL A CA 1
ATOM 668 C C . VAL A 1 78 ? -4.979 -13.319 7.592 1.00 83.94 78 VAL A C 1
ATOM 670 O O . VAL A 1 78 ? -5.066 -14.300 8.325 1.00 83.94 78 VAL A O 1
ATOM 673 N N . GLU A 1 79 ? -3.809 -12.855 7.142 1.00 83.81 79 GLU A N 1
ATOM 674 C CA . GLU A 1 79 ? -2.525 -13.455 7.522 1.00 83.81 79 GLU A CA 1
ATOM 675 C C . GLU A 1 79 ? -2.362 -13.458 9.039 1.00 83.81 79 GLU A C 1
ATOM 677 O O . GLU A 1 79 ? -2.055 -14.503 9.604 1.00 83.81 79 GLU A O 1
ATOM 682 N N . PHE A 1 80 ? -2.654 -12.339 9.705 1.00 87.06 80 PHE A N 1
ATOM 683 C CA . PHE A 1 80 ? -2.540 -12.234 11.153 1.00 87.06 80 PHE A CA 1
ATOM 684 C C . PHE A 1 80 ? -3.428 -13.242 11.882 1.00 87.06 80 PHE A C 1
ATOM 686 O O . PHE A 1 80 ? -2.967 -13.896 12.815 1.00 87.06 80 PHE A O 1
ATOM 693 N N . LYS A 1 81 ? -4.679 -13.403 11.436 1.00 87.50 81 LYS A N 1
ATOM 694 C CA . LYS A 1 81 ? -5.613 -14.388 11.992 1.00 87.50 81 LYS A CA 1
ATOM 695 C C . LYS A 1 81 ? -5.083 -15.818 11.838 1.00 87.50 81 LYS A C 1
ATOM 697 O O . LYS A 1 81 ? -5.226 -16.614 12.759 1.00 87.50 81 LYS A O 1
ATOM 702 N N . ILE A 1 82 ? -4.466 -16.138 10.698 1.00 86.25 82 ILE A N 1
ATOM 703 C CA . ILE A 1 82 ? -3.887 -17.465 10.435 1.00 86.25 82 ILE A CA 1
ATOM 704 C C . ILE A 1 82 ? -2.630 -17.694 11.285 1.00 86.25 82 ILE A C 1
ATOM 706 O O . ILE A 1 82 ? -2.468 -18.764 11.864 1.00 86.25 82 ILE A O 1
ATOM 710 N N . SER A 1 83 ? -1.742 -16.701 11.377 1.00 83.50 83 SER A N 1
ATOM 711 C CA . SER A 1 83 ? -0.466 -16.830 12.089 1.00 83.50 83 SER A CA 1
ATOM 712 C C . SER A 1 83 ? -0.593 -16.706 13.608 1.00 83.50 83 SER A C 1
ATOM 714 O O . SER A 1 83 ? 0.300 -17.148 14.332 1.00 83.50 83 SER A O 1
ATOM 716 N N . HIS A 1 84 ? -1.700 -16.153 14.107 1.00 88.94 84 HIS A N 1
ATOM 717 C CA . HIS A 1 84 ? -1.955 -15.960 15.533 1.00 88.94 84 HIS A CA 1
ATOM 718 C C . HIS A 1 84 ? -3.343 -16.489 15.936 1.00 88.94 84 HIS A C 1
ATOM 720 O O . HIS A 1 84 ? -4.186 -15.721 16.400 1.00 88.94 84 HIS A O 1
ATOM 726 N N . PRO A 1 85 ? -3.590 -17.808 15.833 1.00 88.81 85 PRO A N 1
ATOM 727 C CA . PRO A 1 85 ? -4.921 -18.389 16.036 1.00 88.81 85 PRO A CA 1
ATOM 728 C C . PRO A 1 85 ? -5.451 -18.239 17.468 1.00 88.81 85 PRO A C 1
ATOM 730 O O . PRO A 1 85 ? -6.651 -18.335 17.689 1.00 88.81 85 PRO A O 1
ATOM 733 N N . ARG A 1 86 ? -4.563 -18.008 18.445 1.00 90.62 86 ARG A N 1
ATOM 734 C CA . ARG A 1 86 ? -4.936 -17.778 19.848 1.00 90.62 86 ARG A CA 1
ATOM 735 C C . ARG A 1 86 ? -5.378 -16.342 20.131 1.00 90.62 86 ARG A C 1
ATOM 737 O O . ARG A 1 86 ? -5.838 -16.080 21.229 1.00 90.62 86 ARG A O 1
ATOM 744 N N . TRP A 1 87 ? -5.178 -15.403 19.208 1.00 92.62 87 TRP A N 1
ATOM 745 C CA . TRP A 1 87 ? -5.610 -14.025 19.429 1.00 92.62 87 TRP A CA 1
ATOM 746 C C . TRP A 1 87 ? -7.113 -13.909 19.233 1.00 92.62 87 TRP A C 1
ATOM 748 O O . TRP A 1 87 ? -7.660 -14.359 18.226 1.00 92.62 87 TRP A O 1
ATOM 758 N N . GLU A 1 88 ? -7.764 -13.249 20.178 1.00 90.44 88 GLU A N 1
ATOM 759 C CA . GLU A 1 88 ? -9.210 -13.097 20.176 1.00 90.44 88 GLU A CA 1
ATOM 760 C C . GLU A 1 88 ? -9.602 -11.857 19.386 1.00 90.44 88 GLU A C 1
ATOM 762 O O . GLU A 1 88 ? -9.005 -10.786 19.532 1.00 90.44 88 GLU A O 1
ATOM 767 N N . LYS A 1 89 ? -10.595 -12.008 18.508 1.00 90.94 89 LYS A N 1
ATOM 768 C CA . LYS A 1 89 ? -11.172 -10.880 17.784 1.00 90.94 89 LYS A CA 1
ATOM 769 C C . LYS A 1 89 ? -12.186 -10.197 18.697 1.00 90.94 89 LYS A C 1
ATOM 771 O O . LYS A 1 89 ? -13.155 -10.833 19.094 1.00 90.94 89 LYS A O 1
ATOM 776 N N . LEU A 1 90 ? -11.977 -8.915 18.972 1.00 91.12 90 LEU A N 1
ATOM 777 C CA . LEU A 1 90 ? -12.877 -8.121 19.804 1.00 91.12 90 LEU A CA 1
ATOM 778 C C . LEU A 1 90 ? -14.018 -7.525 18.975 1.00 91.12 90 LEU A C 1
ATOM 780 O O . LEU A 1 90 ? -13.847 -7.197 17.792 1.00 91.12 90 LEU A O 1
ATOM 784 N N . GLU A 1 91 ? -15.182 -7.375 19.602 1.00 90.75 91 GLU A N 1
ATOM 785 C CA . GLU A 1 91 ? -16.362 -6.789 18.973 1.00 90.75 91 GLU A CA 1
ATOM 786 C C . GLU A 1 91 ? -16.310 -5.262 19.027 1.00 90.75 91 GLU A C 1
ATOM 788 O O . GLU A 1 91 ? -16.126 -4.668 20.086 1.00 90.75 91 GLU A O 1
ATOM 793 N N . ILE A 1 92 ? -16.514 -4.615 17.877 1.00 90.38 92 ILE A N 1
ATOM 794 C CA . ILE A 1 92 ? -16.567 -3.154 17.781 1.00 90.38 92 ILE A CA 1
ATOM 795 C C . ILE A 1 92 ? -18.021 -2.686 17.848 1.00 90.38 92 ILE A C 1
ATOM 797 O O . ILE A 1 92 ? -18.828 -2.921 16.938 1.00 90.38 92 ILE A O 1
ATOM 801 N N . VAL A 1 93 ? -18.329 -1.951 18.911 1.00 90.62 93 VAL A N 1
ATOM 802 C CA . VAL A 1 93 ? -19.653 -1.385 19.177 1.00 90.62 93 VAL A CA 1
ATOM 803 C C . VAL A 1 93 ? -19.880 -0.161 18.297 1.00 90.62 93 VAL A C 1
ATOM 805 O O . VAL A 1 93 ? -20.853 -0.116 17.543 1.00 90.62 93 VAL A O 1
ATOM 808 N N . SER A 1 94 ? -18.952 0.794 18.321 1.00 89.56 94 SER A N 1
ATOM 809 C CA . SER A 1 94 ? -19.013 2.002 17.498 1.00 89.56 94 SER A CA 1
ATOM 810 C C . SER A 1 94 ? -17.629 2.606 17.263 1.00 89.56 94 SER A C 1
ATOM 812 O O . SER A 1 94 ? -16.639 2.238 17.901 1.00 89.56 94 SER A O 1
ATOM 814 N N . VAL A 1 95 ? -17.562 3.520 16.298 1.00 88.69 95 VAL A N 1
ATOM 815 C CA . VAL A 1 95 ? -16.361 4.294 15.992 1.00 88.69 95 VAL A CA 1
ATOM 816 C C . VAL A 1 95 ? -16.771 5.754 15.905 1.00 88.69 95 VAL A C 1
ATOM 818 O O . VAL A 1 95 ? -17.490 6.137 14.985 1.00 88.69 95 VAL A O 1
ATOM 821 N N . ASP A 1 96 ? -16.285 6.562 16.837 1.00 88.88 96 ASP A N 1
ATOM 822 C CA . ASP A 1 96 ? -16.541 7.997 16.863 1.00 88.88 96 ASP A CA 1
ATOM 823 C C . ASP A 1 96 ? -15.338 8.741 16.283 1.00 88.88 96 ASP A C 1
ATOM 825 O O . ASP A 1 96 ? -14.189 8.324 16.459 1.00 88.88 96 ASP A O 1
ATOM 829 N N . LYS A 1 97 ? -15.579 9.855 15.590 1.00 87.56 97 LYS A N 1
ATOM 830 C CA . LYS A 1 97 ? -14.512 10.706 15.047 1.00 87.56 97 LYS A CA 1
ATOM 831 C C . LYS A 1 97 ? -14.438 12.036 15.781 1.00 87.56 97 LYS A C 1
ATOM 833 O O . LYS A 1 97 ? -15.458 12.646 16.083 1.00 87.56 97 LYS A O 1
ATOM 838 N N . GLU A 1 98 ? -13.218 12.495 16.012 1.00 86.69 98 GLU A N 1
ATOM 839 C CA . GLU A 1 98 ? -12.937 13.864 16.438 1.00 86.69 98 GLU A CA 1
ATOM 840 C C . GLU A 1 98 ? -12.788 14.783 15.209 1.00 86.69 98 GLU A C 1
ATOM 842 O O . GLU A 1 98 ? -12.974 14.367 14.061 1.00 86.69 98 GLU A O 1
ATOM 847 N N . THR A 1 99 ? -12.458 16.054 15.435 1.00 84.31 99 THR A N 1
ATOM 848 C CA . THR A 1 99 ? -12.272 17.033 14.358 1.00 84.31 99 THR A CA 1
ATOM 849 C C . THR A 1 99 ? -11.051 16.697 13.502 1.00 84.31 99 THR A C 1
ATOM 851 O O . THR A 1 99 ? -9.939 16.533 14.013 1.00 84.31 99 THR A O 1
ATOM 854 N N . SER A 1 100 ? -11.247 16.647 12.184 1.00 84.62 100 SER A N 1
ATOM 855 C CA . SER A 1 100 ? -10.170 16.466 11.210 1.00 84.62 100 SER A CA 1
ATOM 856 C C . SER A 1 100 ? -9.239 17.677 11.176 1.00 84.62 100 SER A C 1
ATOM 858 O O . SER A 1 100 ? -9.683 18.823 11.205 1.00 84.62 100 SER A O 1
ATOM 860 N N . LYS A 1 101 ? -7.933 17.425 11.086 1.00 83.44 101 LYS A N 1
ATOM 861 C CA . LYS A 1 101 ? -6.887 18.450 11.018 1.00 83.44 101 LYS A CA 1
ATOM 862 C C . LYS A 1 101 ? -5.996 18.215 9.801 1.00 83.44 101 LYS A C 1
ATOM 864 O O . LYS A 1 101 ? -5.670 17.072 9.472 1.00 83.44 101 LYS A O 1
ATOM 869 N N . LYS A 1 102 ? -5.548 19.302 9.174 1.00 79.44 102 LYS A N 1
ATOM 870 C CA . LYS A 1 102 ? -4.507 19.285 8.140 1.00 79.44 102 LYS A CA 1
ATOM 871 C C . LYS A 1 102 ? -3.244 19.920 8.677 1.00 79.44 102 LYS A C 1
ATOM 873 O O . LYS A 1 102 ? -3.305 20.961 9.325 1.00 79.44 102 LYS A O 1
ATOM 878 N N . VAL A 1 103 ? -2.112 19.276 8.435 1.00 78.62 103 VAL A N 1
ATOM 879 C CA . VAL A 1 103 ? -0.802 19.788 8.831 1.00 78.62 103 VAL A CA 1
ATOM 880 C C . VAL A 1 103 ? 0.181 19.501 7.704 1.00 78.62 103 VAL A C 1
ATOM 882 O O . VAL A 1 103 ? 0.290 18.360 7.244 1.00 78.62 103 VAL A O 1
ATOM 885 N N . SER A 1 104 ? 0.912 20.528 7.279 1.00 73.06 104 SER A N 1
ATOM 886 C CA . SER A 1 104 ? 2.091 20.357 6.431 1.00 73.06 104 SER A CA 1
ATOM 887 C C . SER A 1 104 ? 3.133 19.563 7.208 1.00 73.06 104 SER A C 1
ATOM 889 O O . SER A 1 104 ? 3.450 19.892 8.352 1.00 73.06 104 SER A O 1
ATOM 891 N N . THR A 1 105 ? 3.637 18.475 6.631 1.00 70.62 105 THR A N 1
ATOM 892 C CA . THR A 1 105 ? 4.702 17.714 7.293 1.00 70.62 105 THR A CA 1
ATOM 893 C C . THR A 1 105 ? 6.012 18.507 7.282 1.00 70.62 105 THR A C 1
ATOM 895 O O . THR A 1 105 ? 6.127 19.513 6.588 1.00 70.62 105 THR A O 1
ATOM 898 N N . SER A 1 106 ? 7.036 18.037 8.005 1.00 68.44 106 SER A N 1
ATOM 899 C CA . SER A 1 106 ? 8.394 18.611 7.945 1.00 68.44 106 SER A CA 1
ATOM 900 C C . SER A 1 106 ? 8.965 18.671 6.520 1.00 68.44 106 SER A C 1
ATOM 902 O O . SER A 1 106 ? 9.913 19.403 6.257 1.00 68.44 106 SER A O 1
ATOM 904 N N . PHE A 1 107 ? 8.380 17.903 5.600 1.00 63.59 107 PHE A N 1
ATOM 905 C CA . PHE A 1 107 ? 8.590 18.025 4.172 1.00 63.59 107 PHE A CA 1
ATOM 906 C C . PHE A 1 107 ? 7.507 18.943 3.596 1.00 63.59 107 PHE A C 1
ATOM 908 O O . PHE A 1 107 ? 6.359 18.529 3.445 1.00 63.59 107 PHE A O 1
ATOM 915 N N . ASN A 1 108 ? 7.877 20.175 3.233 1.00 66.56 108 ASN A N 1
ATOM 916 C CA . ASN A 1 108 ? 6.957 21.193 2.695 1.00 66.56 108 ASN A CA 1
ATOM 917 C C . ASN A 1 108 ? 6.179 20.739 1.443 1.00 66.56 108 ASN A C 1
ATOM 919 O O . ASN A 1 108 ? 5.169 21.343 1.098 1.00 66.56 108 ASN A O 1
ATOM 923 N N . PHE A 1 109 ? 6.637 19.673 0.782 1.00 69.94 109 PHE A N 1
ATOM 924 C CA . PHE A 1 109 ? 5.984 19.063 -0.371 1.00 69.94 109 PHE A CA 1
ATOM 925 C C . PHE A 1 109 ? 5.010 17.929 -0.013 1.00 69.94 109 PHE A C 1
ATOM 927 O O . PHE A 1 109 ? 4.550 17.216 -0.897 1.00 69.94 109 PHE A O 1
ATOM 934 N N . LEU A 1 110 ? 4.722 17.674 1.264 1.00 74.00 110 LEU A N 1
ATOM 935 C CA . LEU A 1 110 ? 3.856 16.576 1.693 1.00 74.00 110 LEU A CA 1
ATOM 936 C C . LEU A 1 110 ? 2.857 17.076 2.736 1.00 74.00 110 LEU A C 1
ATOM 938 O O . LEU A 1 110 ? 3.227 17.463 3.849 1.00 74.00 110 LEU A O 1
ATOM 942 N N . GLU A 1 111 ? 1.578 17.020 2.383 1.00 78.00 111 GLU A N 1
ATOM 943 C CA . GLU A 1 111 ? 0.473 17.379 3.263 1.00 78.00 111 GLU A CA 1
ATOM 944 C C . GLU A 1 111 ? -0.122 16.142 3.922 1.00 78.00 111 GLU A C 1
ATOM 946 O O . GLU A 1 111 ? -0.220 15.072 3.312 1.00 78.00 111 GLU A O 1
ATOM 951 N N . LYS A 1 112 ? -0.522 16.292 5.185 1.00 83.19 112 LYS A N 1
ATOM 952 C CA . LYS A 1 112 ? -1.133 15.236 5.985 1.00 83.19 112 LYS A CA 1
ATOM 953 C C . LYS A 1 112 ? -2.501 15.690 6.484 1.00 83.19 112 LYS A C 1
ATOM 955 O O . LYS A 1 112 ? -2.590 16.599 7.308 1.00 83.19 112 LYS A O 1
ATOM 960 N N . ALA A 1 113 ? -3.542 14.971 6.080 1.00 82.44 113 ALA A N 1
ATOM 961 C CA . ALA A 1 113 ? -4.850 15.018 6.723 1.00 82.44 113 ALA A CA 1
ATOM 962 C C . ALA A 1 113 ? -4.919 13.921 7.789 1.00 82.44 113 ALA A C 1
ATOM 964 O O . ALA A 1 113 ? -4.648 12.747 7.502 1.00 82.44 113 ALA A O 1
ATOM 965 N N . TYR A 1 114 ? -5.271 14.282 9.022 1.00 86.25 114 TYR A N 1
ATOM 966 C CA . TYR A 1 114 ? -5.446 13.315 10.096 1.00 86.25 114 TYR A CA 1
ATOM 967 C C . TYR A 1 114 ? -6.682 13.573 10.946 1.00 86.25 114 TYR A C 1
ATOM 969 O O . TYR A 1 114 ? -7.069 14.713 11.187 1.00 86.25 114 TYR A O 1
ATOM 977 N N . THR A 1 115 ? -7.266 12.479 11.420 1.00 86.62 115 THR A N 1
ATOM 978 C CA . THR A 1 115 ? -8.418 12.486 12.319 1.00 86.62 115 THR A CA 1
ATOM 979 C C . THR A 1 115 ? -8.191 11.452 13.407 1.00 86.62 115 THR A C 1
ATOM 981 O O . THR A 1 115 ? -7.853 10.301 13.114 1.00 86.62 115 THR A O 1
ATOM 984 N N . SER A 1 116 ? -8.348 11.881 14.655 1.00 88.69 116 SER A N 1
ATOM 985 C CA . SER A 1 116 ? -8.393 10.996 15.815 1.00 88.69 116 SER A CA 1
ATOM 986 C C . SER A 1 116 ? -9.766 10.324 15.859 1.00 88.69 116 SER A C 1
ATOM 988 O O . SER A 1 116 ? -10.793 10.976 15.665 1.00 88.69 116 SER A O 1
ATOM 990 N N . ILE A 1 117 ? -9.778 9.009 16.041 1.00 89.50 117 ILE A N 1
ATOM 991 C CA . ILE A 1 117 ? -10.982 8.194 16.167 1.00 89.50 117 ILE A CA 1
ATOM 992 C C . ILE A 1 117 ? -10.974 7.479 17.514 1.00 89.50 117 ILE A C 1
ATOM 994 O O . ILE A 1 117 ? -9.930 7.019 17.983 1.00 89.50 117 ILE A O 1
ATOM 998 N N . ARG A 1 118 ? -12.150 7.356 18.122 1.00 91.25 118 ARG A N 1
ATOM 999 C CA . ARG A 1 118 ? -12.379 6.558 19.325 1.00 91.25 118 ARG A CA 1
ATOM 1000 C C . ARG A 1 118 ? -13.101 5.289 18.915 1.00 91.25 118 ARG A C 1
ATOM 1002 O O . ARG A 1 118 ? -14.199 5.334 18.374 1.00 91.25 118 ARG A O 1
ATOM 1009 N N . ILE A 1 119 ? -12.443 4.159 19.121 1.00 90.69 119 ILE A N 1
ATOM 1010 C CA . ILE A 1 119 ? -12.978 2.834 18.836 1.00 90.69 119 ILE A CA 1
ATOM 1011 C C . ILE A 1 119 ? -13.545 2.303 20.144 1.00 90.69 119 ILE A C 1
ATOM 1013 O O . ILE A 1 119 ? -12.794 2.043 21.086 1.00 90.69 119 ILE A O 1
ATOM 1017 N N . ASN A 1 120 ? -14.860 2.154 20.187 1.00 92.62 120 ASN A N 1
ATOM 1018 C CA . ASN A 1 120 ? -15.585 1.601 21.317 1.00 92.62 120 ASN A CA 1
ATOM 1019 C C . ASN A 1 120 ? -15.785 0.104 21.077 1.00 92.62 120 ASN A C 1
ATOM 1021 O O . ASN A 1 120 ? -16.324 -0.292 20.039 1.00 92.62 120 ASN A O 1
ATOM 1025 N N . TYR A 1 121 ? -15.327 -0.729 22.004 1.00 92.75 121 TYR A N 1
ATOM 1026 C CA . TYR A 1 121 ? -15.322 -2.181 21.843 1.00 92.75 121 TYR A CA 1
ATOM 1027 C C . TYR A 1 121 ? -15.673 -2.895 23.146 1.00 92.75 121 TYR A C 1
ATOM 1029 O O . TYR A 1 121 ? -15.560 -2.321 24.230 1.00 92.75 121 TYR A O 1
ATOM 1037 N N . LEU A 1 122 ? -16.100 -4.148 23.018 1.00 92.38 122 LEU A N 1
ATOM 1038 C CA . LEU A 1 122 ? -16.272 -5.059 24.145 1.00 92.38 122 LEU A CA 1
ATOM 1039 C C . LEU A 1 122 ? -15.015 -5.913 24.287 1.00 92.38 122 LEU A C 1
ATOM 1041 O O . LEU A 1 122 ? -14.509 -6.448 23.294 1.00 92.38 122 LEU A O 1
ATOM 1045 N N . ASP A 1 123 ? -14.488 -6.001 25.504 1.00 88.12 123 ASP A N 1
ATOM 1046 C CA . ASP A 1 123 ? -13.402 -6.928 25.809 1.00 88.12 123 ASP A CA 1
ATOM 1047 C C . ASP A 1 123 ? -13.904 -8.379 25.932 1.00 88.12 123 ASP A C 1
ATOM 1049 O O . ASP A 1 123 ? -15.079 -8.677 25.717 1.00 88.12 123 ASP A O 1
ATOM 1053 N N . ASP A 1 124 ? -13.001 -9.305 26.258 1.00 84.00 124 ASP A N 1
ATOM 1054 C CA . ASP A 1 124 ? -13.303 -10.737 26.376 1.00 84.00 124 ASP A CA 1
ATOM 1055 C C . ASP A 1 124 ? -14.316 -11.066 27.488 1.00 84.00 124 ASP A C 1
ATOM 1057 O O . ASP A 1 124 ? -14.917 -12.139 27.488 1.00 84.00 124 ASP A O 1
ATOM 1061 N N . LYS A 1 125 ? -14.536 -10.135 28.423 1.00 84.88 125 LYS A N 1
ATOM 1062 C CA . LYS A 1 125 ? -15.532 -10.240 29.496 1.00 84.88 125 LYS A CA 1
ATOM 1063 C C . LYS A 1 125 ? -16.836 -9.513 29.166 1.00 84.88 125 LYS A C 1
ATOM 1065 O O . LYS A 1 125 ? -17.748 -9.508 29.990 1.00 84.88 125 LYS A O 1
ATOM 1070 N N . GLY A 1 126 ? -16.933 -8.894 27.990 1.00 86.38 126 GLY A N 1
ATOM 1071 C CA . GLY A 1 126 ? -18.067 -8.061 27.608 1.00 86.38 126 GLY A CA 1
ATOM 1072 C C . GLY A 1 126 ? -18.059 -6.678 28.264 1.00 86.38 126 GLY A C 1
ATOM 1073 O O . GLY A 1 126 ? -19.079 -5.992 28.233 1.00 86.38 126 GLY A O 1
ATOM 1074 N N . GLU A 1 127 ? -16.945 -6.242 28.863 1.00 90.00 127 GLU A N 1
ATOM 1075 C CA . GLU A 1 127 ? -16.842 -4.894 29.417 1.00 90.00 127 GLU A CA 1
ATOM 1076 C C . GLU A 1 127 ? -16.577 -3.878 28.306 1.00 90.00 127 GLU A C 1
ATOM 1078 O O . GLU A 1 127 ? -15.760 -4.086 27.405 1.00 90.00 127 GLU A O 1
ATOM 1083 N N . PHE A 1 128 ? -17.236 -2.727 28.408 1.00 91.62 128 PHE A N 1
ATOM 1084 C CA . PHE A 1 128 ? -17.037 -1.633 27.473 1.00 91.62 128 PHE A CA 1
ATOM 1085 C C . PHE A 1 128 ? -15.674 -0.967 27.684 1.00 91.62 128 PHE A C 1
ATOM 1087 O O . PHE A 1 128 ? -15.348 -0.499 28.780 1.00 91.62 128 PHE A O 1
ATOM 1094 N N . LYS A 1 129 ? -14.886 -0.879 26.613 1.00 92.38 129 LYS A N 1
ATOM 1095 C CA . LYS A 1 129 ? -13.576 -0.224 26.587 1.00 92.38 129 LYS A CA 1
ATOM 1096 C C . LYS A 1 129 ? -13.471 0.715 25.389 1.00 92.38 129 LYS A C 1
ATOM 1098 O O . LYS A 1 129 ? -14.142 0.559 24.369 1.00 92.38 129 LYS A O 1
ATOM 1103 N N . VAL A 1 130 ? -12.566 1.684 25.509 1.00 91.06 130 VAL A N 1
ATOM 1104 C CA . VAL A 1 130 ? -12.306 2.689 24.472 1.00 91.06 130 VAL A CA 1
ATOM 1105 C C . VAL A 1 130 ? -10.838 2.654 24.081 1.00 91.06 130 VAL A C 1
ATOM 1107 O O . VAL A 1 130 ? -9.949 2.610 24.935 1.00 91.06 130 VAL A O 1
ATOM 1110 N N . LYS A 1 131 ? -10.567 2.693 22.776 1.00 89.62 131 LYS A N 1
ATOM 1111 C CA . LYS A 1 131 ? -9.217 2.835 22.229 1.00 89.62 131 LYS A CA 1
ATOM 1112 C C . LYS A 1 131 ? -9.160 3.996 21.249 1.00 89.62 131 LYS A C 1
ATOM 1114 O O . LYS A 1 131 ? -9.883 4.012 20.258 1.00 89.62 131 LYS A O 1
ATOM 1119 N N . THR A 1 132 ? -8.255 4.932 21.498 1.00 89.31 132 THR A N 1
ATOM 1120 C CA . THR A 1 132 ? -7.995 6.042 20.577 1.00 89.31 132 THR A CA 1
ATOM 1121 C C . THR A 1 132 ? -6.972 5.634 19.524 1.00 89.31 132 THR A C 1
ATOM 1123 O O . THR A 1 132 ? -5.937 5.046 19.845 1.00 89.31 132 THR A O 1
ATOM 1126 N N . GLU A 1 133 ? -7.257 5.964 18.270 1.00 87.38 133 GLU A N 1
ATOM 1127 C CA . GLU A 1 133 ? -6.395 5.721 17.118 1.00 87.38 133 GLU A CA 1
ATOM 1128 C C . GLU A 1 133 ? -6.404 6.909 16.160 1.00 87.38 133 GLU A C 1
ATOM 1130 O O . GLU A 1 133 ? -7.358 7.672 16.099 1.00 87.38 133 GLU A O 1
ATOM 1135 N N . GLU A 1 134 ? -5.356 7.042 15.349 1.00 85.44 134 GLU A N 1
ATOM 1136 C CA . GLU A 1 134 ? -5.288 8.095 14.332 1.00 85.44 134 GLU A CA 1
ATOM 1137 C C . GLU A 1 134 ? -5.415 7.515 12.921 1.00 85.44 134 GLU A C 1
ATOM 1139 O O . GLU A 1 134 ? -4.719 6.558 12.551 1.00 85.44 134 GLU A O 1
ATOM 1144 N N . ILE A 1 135 ? -6.268 8.130 12.104 1.00 83.81 135 ILE A N 1
ATOM 1145 C CA . ILE A 1 135 ? -6.347 7.903 10.658 1.00 83.81 135 ILE A CA 1
ATOM 1146 C C . ILE A 1 135 ? -5.556 8.999 9.962 1.00 83.81 135 ILE A C 1
ATOM 1148 O O . ILE A 1 135 ? -5.769 10.177 10.231 1.00 83.81 135 ILE A O 1
ATOM 1152 N N . LYS A 1 136 ? -4.628 8.618 9.080 1.00 84.00 136 LYS A N 1
ATOM 1153 C CA . LYS A 1 136 ? -3.706 9.535 8.397 1.00 84.00 136 LYS A CA 1
ATOM 1154 C C . LYS A 1 136 ? -3.741 9.271 6.901 1.00 84.00 136 LYS A C 1
ATOM 1156 O O . LYS A 1 136 ? -3.569 8.129 6.480 1.00 84.00 136 LYS A O 1
ATOM 1161 N N . HIS A 1 137 ? -3.903 10.333 6.127 1.00 83.62 137 HIS A N 1
ATOM 1162 C CA . HIS A 1 137 ? -3.784 10.326 4.675 1.00 83.62 137 HIS A CA 1
ATOM 1163 C C . HIS A 1 137 ? -2.807 11.415 4.247 1.00 83.62 137 HIS A C 1
ATOM 1165 O O . HIS A 1 137 ? -2.716 12.461 4.888 1.00 83.62 137 HIS A O 1
ATOM 1171 N N . TYR A 1 138 ? -2.069 11.137 3.183 1.00 79.31 138 TYR A N 1
ATOM 1172 C CA . TYR A 1 138 ? -0.963 11.943 2.700 1.00 79.31 138 TYR A CA 1
ATOM 1173 C C . TYR A 1 138 ? -1.127 12.248 1.215 1.00 79.31 138 TYR A C 1
ATOM 1175 O O . TYR A 1 138 ? -1.527 11.376 0.434 1.00 79.31 138 TYR A O 1
ATOM 1183 N N . ALA A 1 139 ? -0.753 13.460 0.824 1.00 78.44 139 ALA A N 1
ATOM 1184 C CA . ALA A 1 139 ? -0.683 13.886 -0.567 1.00 78.44 139 ALA A CA 1
ATOM 1185 C C . ALA A 1 139 ? 0.611 14.666 -0.819 1.00 78.44 139 ALA A C 1
ATOM 1187 O O . ALA A 1 139 ? 1.037 15.447 0.032 1.00 78.44 139 ALA A O 1
ATOM 1188 N N . ILE A 1 140 ? 1.242 14.442 -1.974 1.00 74.50 140 ILE A N 1
ATOM 1189 C CA . ILE A 1 140 ? 2.416 15.215 -2.388 1.00 74.50 140 ILE A CA 1
ATOM 1190 C C . ILE A 1 140 ? 1.964 16.533 -3.013 1.00 74.50 140 ILE A C 1
ATOM 1192 O O . ILE A 1 140 ? 1.342 16.558 -4.071 1.00 74.50 140 ILE A O 1
ATOM 1196 N N . LEU A 1 141 ? 2.343 17.624 -2.363 1.00 69.12 141 LEU A N 1
ATOM 1197 C CA . LEU A 1 141 ? 2.302 18.991 -2.849 1.00 69.12 141 LEU A CA 1
ATOM 1198 C C . LEU A 1 141 ? 3.608 19.287 -3.598 1.00 69.12 141 LEU A C 1
ATOM 1200 O O . LEU A 1 141 ? 4.583 19.738 -3.012 1.00 69.12 141 LEU A O 1
ATOM 1204 N N . GLY A 1 142 ? 3.693 18.976 -4.886 1.00 58.56 142 GLY A N 1
ATOM 1205 C CA . GLY A 1 142 ? 4.967 19.180 -5.593 1.00 58.56 142 GLY A CA 1
ATOM 1206 C C . GLY A 1 142 ? 4.927 19.048 -7.104 1.00 58.56 142 GLY A C 1
ATOM 1207 O O . GLY A 1 142 ? 5.976 19.041 -7.736 1.00 58.56 142 GLY A O 1
ATOM 1208 N N . PHE A 1 143 ? 3.735 18.938 -7.686 1.00 60.31 143 PHE A N 1
ATOM 1209 C CA . PHE A 1 143 ? 3.562 18.816 -9.132 1.00 60.31 143 PHE A CA 1
ATOM 1210 C C . PHE A 1 143 ? 3.074 20.115 -9.767 1.00 60.31 143 PHE A C 1
ATOM 1212 O O . PHE A 1 143 ? 2.483 20.077 -10.837 1.00 60.31 143 PHE A O 1
ATOM 1219 N N . GLU A 1 144 ? 3.312 21.270 -9.148 1.00 51.41 144 GLU A N 1
ATOM 1220 C CA . GLU A 1 144 ? 3.086 22.549 -9.823 1.00 51.41 144 GLU A CA 1
ATOM 1221 C C . GLU A 1 144 ? 4.154 22.726 -10.922 1.00 51.41 144 GLU A C 1
ATOM 1223 O O . GLU A 1 144 ? 5.335 22.500 -10.652 1.00 51.41 144 GLU A O 1
ATOM 1228 N N . PRO A 1 145 ? 3.786 23.059 -12.178 1.00 50.75 145 PRO A N 1
ATOM 1229 C CA . PRO A 1 145 ? 2.494 23.593 -12.628 1.00 50.75 145 PRO A CA 1
ATOM 1230 C C . PRO A 1 145 ? 1.482 22.555 -13.158 1.00 50.75 145 PRO A C 1
ATOM 1232 O O . PRO A 1 145 ? 0.379 22.932 -13.544 1.00 50.75 145 PRO A O 1
ATOM 1235 N N . LEU A 1 146 ? 1.827 21.265 -13.212 1.00 61.41 146 LEU A N 1
ATOM 1236 C CA . LEU A 1 146 ? 0.984 20.205 -13.787 1.00 61.41 146 LEU A CA 1
ATOM 1237 C C . LEU A 1 146 ? -0.333 19.991 -13.021 1.00 61.41 146 LEU A C 1
ATOM 1239 O O . LEU A 1 146 ? -1.352 19.687 -13.641 1.00 61.41 146 LEU A O 1
ATOM 1243 N N . ILE A 1 147 ? -0.328 20.136 -11.692 1.00 68.94 147 ILE A N 1
ATOM 1244 C CA . ILE A 1 147 ? -1.517 20.012 -10.837 1.00 68.94 147 ILE A CA 1
ATOM 1245 C C . ILE A 1 147 ? -1.482 21.124 -9.788 1.00 68.94 147 ILE A C 1
ATOM 1247 O O . ILE A 1 147 ? -0.521 21.231 -9.028 1.00 68.94 147 ILE A O 1
ATOM 1251 N N . ARG A 1 148 ? -2.540 21.940 -9.735 1.00 74.06 148 ARG A N 1
ATOM 1252 C CA . ARG A 1 148 ? -2.668 23.028 -8.757 1.00 74.06 148 ARG A CA 1
ATOM 1253 C C . ARG A 1 148 ? -2.887 22.479 -7.346 1.00 74.06 148 ARG A C 1
ATOM 1255 O O . ARG A 1 148 ? -3.650 21.526 -7.163 1.00 74.06 148 ARG A O 1
ATOM 1262 N N . LYS A 1 149 ? -2.276 23.125 -6.348 1.00 79.12 149 LYS A N 1
ATOM 1263 C CA . LYS A 1 149 ? -2.389 22.759 -4.928 1.00 79.12 149 LYS A CA 1
ATOM 1264 C C . LYS A 1 149 ? -3.834 22.584 -4.439 1.00 79.12 149 LYS A C 1
ATOM 1266 O O . LYS A 1 149 ? -4.128 21.612 -3.749 1.00 79.12 149 LYS A O 1
ATOM 1271 N N . ASP A 1 150 ? -4.746 23.468 -4.842 1.00 81.25 150 ASP A N 1
ATOM 1272 C CA . ASP A 1 150 ? -6.153 23.452 -4.417 1.00 81.25 150 ASP A CA 1
ATOM 1273 C C . ASP A 1 150 ? -6.892 22.166 -4.822 1.00 81.25 150 ASP A C 1
ATOM 1275 O O . ASP A 1 150 ? -7.719 21.657 -4.064 1.00 81.25 150 ASP A O 1
ATOM 1279 N N . ARG A 1 151 ? -6.571 21.595 -5.990 1.00 81.06 151 ARG A N 1
ATOM 1280 C CA . ARG A 1 151 ? -7.139 20.308 -6.427 1.00 81.06 151 ARG A CA 1
ATOM 1281 C C . ARG A 1 151 ? -6.626 19.144 -5.587 1.00 81.06 151 ARG A C 1
ATOM 1283 O O . ARG A 1 151 ? -7.402 18.256 -5.242 1.00 81.06 151 ARG A O 1
ATOM 1290 N N . ILE A 1 152 ? -5.341 19.160 -5.232 1.00 77.88 152 ILE A N 1
ATOM 1291 C CA . ILE A 1 152 ? -4.718 18.123 -4.397 1.00 77.88 152 ILE A CA 1
ATOM 1292 C C . ILE A 1 152 ? -5.307 18.161 -2.982 1.00 77.88 152 ILE A C 1
ATOM 1294 O O . ILE A 1 152 ? -5.646 17.118 -2.425 1.00 77.88 152 ILE A O 1
ATOM 1298 N N . GLU A 1 153 ? -5.502 19.358 -2.425 1.00 81.12 153 GLU A N 1
ATOM 1299 C CA . GLU A 1 153 ? -6.139 19.545 -1.118 1.00 81.12 153 GLU A CA 1
ATOM 1300 C C . GLU A 1 153 ? -7.594 19.041 -1.107 1.00 81.12 153 GLU A C 1
ATOM 1302 O O . GLU A 1 153 ? -7.990 18.336 -0.173 1.00 81.12 153 GLU A O 1
ATOM 1307 N N . LYS A 1 154 ? -8.380 19.340 -2.154 1.00 83.81 154 LYS A N 1
ATOM 1308 C CA . LYS A 1 154 ? -9.761 18.841 -2.312 1.00 83.81 154 LYS A CA 1
ATOM 1309 C C . LYS A 1 154 ? -9.823 17.324 -2.455 1.00 83.81 154 LYS A C 1
ATOM 1311 O O . LYS A 1 154 ? -10.688 16.685 -1.854 1.00 83.81 154 LYS A O 1
ATOM 1316 N N . GLU A 1 155 ? -8.923 16.740 -3.242 1.00 81.94 155 GLU A N 1
ATOM 1317 C CA . GLU A 1 155 ? -8.819 15.287 -3.375 1.00 81.94 155 GLU A CA 1
ATOM 1318 C C . GLU A 1 155 ? -8.502 14.646 -2.015 1.00 81.94 155 GLU A C 1
ATOM 1320 O O . GLU A 1 155 ? -9.172 13.690 -1.606 1.00 81.94 155 GLU A O 1
ATOM 1325 N N . LEU A 1 156 ? -7.511 15.187 -1.299 1.00 83.31 156 LEU A N 1
ATOM 1326 C CA . LEU A 1 156 ? -7.099 14.690 0.009 1.00 83.31 156 LEU A CA 1
ATOM 1327 C C . LEU A 1 156 ? -8.269 14.709 0.999 1.00 83.31 156 LEU A C 1
ATOM 1329 O O . LEU A 1 156 ? -8.487 13.710 1.686 1.00 83.31 156 LEU A O 1
ATOM 1333 N N . ASP A 1 157 ? -9.059 15.785 1.026 1.00 84.50 157 ASP A N 1
ATOM 1334 C CA . ASP A 1 157 ? -10.266 15.880 1.857 1.00 84.50 157 ASP A CA 1
ATOM 1335 C C . ASP A 1 157 ? -11.322 14.857 1.480 1.00 84.50 157 ASP A C 1
ATOM 1337 O O . ASP A 1 157 ? -11.836 14.138 2.342 1.00 84.50 157 ASP A O 1
ATOM 1341 N N . TYR A 1 158 ? -11.648 14.775 0.191 1.00 84.75 158 TYR A N 1
ATOM 1342 C CA . TYR A 1 158 ? -12.644 13.839 -0.308 1.00 84.75 158 TYR A CA 1
ATOM 1343 C C . TYR A 1 158 ? -12.290 12.405 0.095 1.00 84.75 158 TYR A C 1
ATOM 1345 O O . TYR A 1 158 ? -13.139 11.659 0.592 1.00 84.75 158 TYR A O 1
ATOM 1353 N N . ILE A 1 159 ? -11.025 12.018 -0.064 1.00 80.94 159 ILE A N 1
ATOM 1354 C CA . ILE A 1 159 ? -10.576 10.656 0.224 1.00 80.94 159 ILE A CA 1
ATOM 1355 C C . ILE A 1 159 ? -10.456 10.414 1.722 1.00 80.94 159 ILE A C 1
ATOM 1357 O O . ILE A 1 159 ? -10.870 9.349 2.190 1.00 80.94 159 ILE A O 1
ATOM 1361 N N . HIS A 1 160 ? -9.964 11.392 2.483 1.00 86.00 160 HIS A N 1
ATOM 1362 C CA . HIS A 1 160 ? -9.902 11.296 3.935 1.00 86.00 160 HIS A CA 1
ATOM 1363 C C . HIS A 1 160 ? -11.301 11.084 4.523 1.00 86.00 160 HIS A C 1
ATOM 1365 O O . HIS A 1 160 ? -11.519 10.119 5.259 1.00 86.00 160 HIS A O 1
ATOM 1371 N N . ASN A 1 161 ? -12.274 11.900 4.115 1.00 85.19 161 ASN A N 1
ATOM 1372 C CA . ASN A 1 161 ? -13.660 11.800 4.566 1.00 85.19 161 ASN A CA 1
ATOM 1373 C C . ASN A 1 161 ? -14.328 10.503 4.109 1.00 85.19 161 ASN A C 1
ATOM 1375 O O . ASN A 1 161 ? -14.956 9.816 4.913 1.00 85.19 161 ASN A O 1
ATOM 1379 N N . ARG A 1 162 ? -14.143 10.101 2.847 1.00 84.69 162 ARG A N 1
ATOM 1380 C CA . AR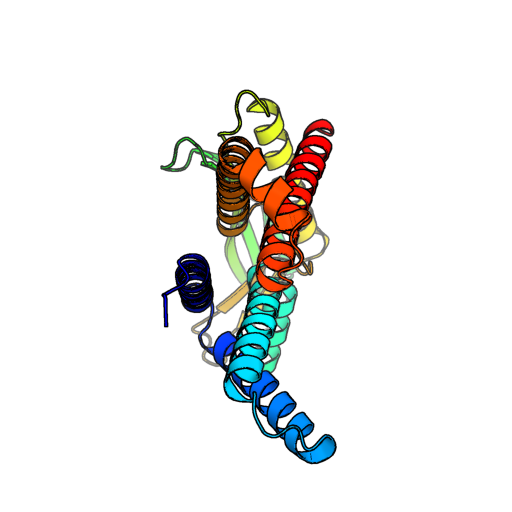G A 1 162 ? -14.676 8.829 2.340 1.00 84.69 162 ARG A CA 1
ATOM 1381 C C . ARG A 1 162 ? -14.110 7.631 3.100 1.00 84.69 162 ARG A C 1
ATOM 1383 O O . ARG A 1 162 ? -14.849 6.691 3.390 1.00 84.69 162 ARG A O 1
ATOM 1390 N N . SER A 1 163 ? -12.813 7.643 3.405 1.00 81.19 163 SER A N 1
ATOM 1391 C CA . SER A 1 163 ? -12.180 6.585 4.191 1.00 81.19 163 SER A CA 1
ATOM 1392 C C . SER A 1 163 ? -12.706 6.562 5.622 1.00 81.19 163 SER A C 1
ATOM 1394 O O . SER A 1 163 ? -12.952 5.477 6.139 1.00 81.19 163 SER A O 1
ATOM 1396 N N . LEU A 1 164 ? -12.888 7.721 6.259 1.00 83.75 164 LEU A N 1
ATOM 1397 C CA . LEU A 1 164 ? -13.467 7.801 7.601 1.00 83.75 164 LEU A CA 1
ATOM 1398 C C . LEU A 1 164 ? -14.895 7.264 7.630 1.00 83.75 164 LEU A C 1
ATOM 1400 O O . LEU A 1 164 ? -15.189 6.400 8.447 1.00 83.75 164 LEU A O 1
ATOM 1404 N N . ASN A 1 165 ? -15.746 7.700 6.701 1.00 84.31 165 ASN A N 1
ATOM 1405 C CA . ASN A 1 165 ? -17.128 7.229 6.618 1.00 84.31 165 ASN A CA 1
ATOM 1406 C C . ASN A 1 165 ? -17.171 5.712 6.403 1.00 84.31 165 ASN A C 1
ATOM 1408 O O . ASN A 1 165 ? -17.881 5.007 7.103 1.00 84.31 165 ASN A O 1
ATOM 1412 N N . LYS A 1 166 ? -16.312 5.158 5.535 1.00 82.06 166 LYS A N 1
ATOM 1413 C CA . LYS A 1 166 ? -16.189 3.696 5.402 1.00 82.06 166 LYS A CA 1
ATOM 1414 C C . LYS A 1 166 ? -15.800 3.000 6.710 1.00 82.06 166 LYS A C 1
ATOM 1416 O O . LYS A 1 166 ? -16.311 1.917 6.978 1.00 82.06 166 LYS A O 1
ATOM 1421 N N . LEU A 1 167 ? -14.869 3.562 7.482 1.00 82.50 167 LEU A N 1
ATOM 1422 C CA . LEU A 1 167 ? -14.432 2.972 8.751 1.00 82.50 167 LEU A CA 1
ATOM 1423 C C . LEU A 1 167 ? -15.546 2.995 9.801 1.00 82.50 167 LEU A C 1
ATOM 1425 O O . LEU A 1 167 ? -15.700 2.007 10.515 1.00 82.50 167 LEU A O 1
ATOM 1429 N N . ILE A 1 168 ? -16.316 4.082 9.851 1.00 84.00 168 ILE A N 1
ATOM 1430 C CA . ILE A 1 168 ? -17.418 4.293 10.795 1.00 84.00 168 ILE A CA 1
ATOM 1431 C C . ILE A 1 168 ? -18.641 3.468 10.380 1.00 84.00 168 ILE A C 1
ATOM 1433 O O . ILE A 1 168 ? -19.038 2.550 11.094 1.00 84.00 168 ILE A O 1
ATOM 1437 N N . ASP A 1 169 ? -19.174 3.717 9.184 1.00 82.00 169 ASP A N 1
ATOM 1438 C CA . ASP A 1 169 ? -20.460 3.180 8.724 1.00 82.00 169 ASP A CA 1
ATOM 1439 C C . ASP A 1 169 ? -20.409 1.666 8.512 1.00 82.00 169 ASP A C 1
ATOM 1441 O O . ASP A 1 169 ? -21.364 0.949 8.797 1.00 82.00 169 ASP A O 1
ATOM 1445 N N . LYS A 1 170 ? -19.278 1.152 8.009 1.00 78.19 170 LYS A N 1
ATOM 1446 C CA . LYS A 1 170 ? -19.104 -0.287 7.753 1.00 78.19 170 LYS A CA 1
ATOM 1447 C C . LYS A 1 170 ? -18.383 -1.017 8.879 1.00 78.19 170 LYS A C 1
ATOM 1449 O O . LYS A 1 170 ? -18.051 -2.188 8.693 1.00 78.19 170 LYS A O 1
ATOM 1454 N N . LYS A 1 171 ? -18.067 -0.332 9.989 1.00 76.94 171 LYS A N 1
ATOM 1455 C CA . LYS A 1 171 ? -17.225 -0.854 11.081 1.00 76.94 171 LYS A CA 1
ATOM 1456 C C . LYS A 1 171 ? -15.995 -1.594 10.544 1.00 76.94 171 LYS A C 1
ATOM 1458 O O . LYS A 1 171 ? -15.662 -2.694 10.980 1.00 76.94 171 LYS A O 1
ATOM 1463 N N . ALA A 1 172 ? -15.337 -1.020 9.533 1.00 80.88 172 ALA A N 1
ATOM 1464 C CA . ALA A 1 172 ? -14.274 -1.681 8.773 1.00 80.88 172 ALA A CA 1
ATOM 1465 C C . ALA A 1 172 ? -12.933 -1.672 9.529 1.00 80.88 172 ALA A C 1
ATOM 1467 O O . ALA A 1 172 ? -11.891 -1.339 8.967 1.00 80.88 172 ALA A O 1
ATOM 1468 N N . ILE A 1 173 ? -12.962 -1.997 10.816 1.00 85.44 173 ILE A N 1
ATOM 1469 C CA . ILE A 1 173 ? -11.810 -2.101 11.701 1.00 85.44 173 ILE A CA 1
ATOM 1470 C C . ILE A 1 173 ? -11.828 -3.517 12.276 1.00 85.44 173 ILE A C 1
ATOM 1472 O O . ILE A 1 173 ? -12.861 -3.998 12.727 1.00 85.44 173 ILE A O 1
ATOM 1476 N N . ASN A 1 174 ? -10.687 -4.202 12.255 1.00 88.56 174 ASN A N 1
ATOM 1477 C CA . ASN A 1 174 ? -10.528 -5.457 12.984 1.00 88.56 174 ASN A CA 1
ATOM 1478 C C . ASN A 1 174 ? -9.598 -5.218 14.170 1.00 88.56 174 ASN A C 1
ATOM 1480 O O . ASN A 1 174 ? -8.452 -4.797 13.986 1.00 88.56 174 ASN A O 1
ATOM 1484 N N . LEU A 1 175 ? -10.103 -5.500 15.368 1.00 90.62 175 LEU A N 1
ATOM 1485 C CA . LEU A 1 175 ? -9.373 -5.410 16.623 1.00 90.62 175 LEU A CA 1
ATOM 1486 C C . LEU A 1 175 ? -9.092 -6.825 17.133 1.00 90.62 175 LEU A C 1
ATOM 1488 O O . LEU A 1 175 ? -10.004 -7.645 17.213 1.00 90.62 175 LEU A O 1
ATOM 1492 N N . TYR A 1 176 ? -7.832 -7.105 17.451 1.00 91.38 176 TYR A N 1
ATOM 1493 C CA . TYR A 1 176 ? -7.403 -8.374 18.028 1.00 91.38 176 TYR A CA 1
ATOM 1494 C C . TYR A 1 176 ? -6.658 -8.146 19.339 1.00 91.38 176 TYR A C 1
ATOM 1496 O O . TYR A 1 176 ? -5.809 -7.253 19.425 1.00 91.38 176 TYR A O 1
ATOM 1504 N N . GLN A 1 177 ? -6.926 -8.995 20.322 1.00 92.12 177 GLN A N 1
ATOM 1505 C CA . GLN A 1 177 ? -6.323 -8.966 21.649 1.00 92.12 177 GLN A CA 1
ATOM 1506 C C . GLN A 1 177 ? -5.403 -10.173 21.840 1.00 92.12 177 GLN A C 1
ATOM 1508 O O . GLN A 1 177 ? -5.757 -11.307 21.513 1.00 92.12 177 GLN A O 1
ATOM 1513 N N . HIS A 1 178 ? -4.198 -9.930 22.355 1.00 91.81 178 HIS A N 1
ATOM 1514 C CA . HIS A 1 178 ? -3.285 -11.003 22.741 1.00 91.81 178 HIS A CA 1
ATOM 1515 C C . HIS A 1 178 ? -3.844 -11.752 23.966 1.00 91.81 178 HIS A C 1
ATOM 1517 O O . HIS A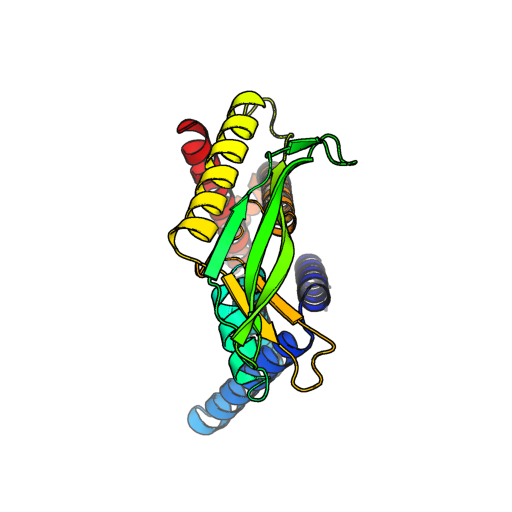 1 178 ? -4.355 -11.080 24.865 1.00 91.81 178 HIS A O 1
ATOM 1523 N N . PRO A 1 179 ? -3.670 -13.085 24.080 1.00 86.44 179 PRO A N 1
ATOM 1524 C CA . PRO A 1 179 ? -4.159 -13.877 25.219 1.00 86.44 179 PRO A CA 1
ATOM 1525 C C . PRO A 1 179 ? -3.736 -13.363 26.600 1.00 86.44 179 PRO A C 1
ATOM 1527 O O . PRO A 1 179 ? -4.497 -13.432 27.555 1.00 86.44 179 PRO A O 1
ATOM 1530 N N . SER A 1 180 ? -2.524 -12.809 26.713 1.00 85.88 180 SER A N 1
ATOM 1531 C CA . SER A 1 180 ? -2.029 -12.207 27.965 1.00 85.88 180 SER A CA 1
ATOM 1532 C C . SER A 1 180 ? -2.603 -10.816 28.267 1.00 85.88 180 SER A C 1
ATOM 1534 O O . SER A 1 180 ? -2.207 -10.194 29.244 1.00 85.88 180 SER A O 1
ATOM 1536 N N . LYS A 1 181 ? -3.496 -10.289 27.422 1.00 80.88 181 LYS A N 1
ATOM 1537 C CA . LYS A 1 181 ? -4.163 -8.977 27.528 1.00 80.88 181 LYS A CA 1
ATOM 1538 C C . LYS A 1 181 ? -3.275 -7.728 27.438 1.00 80.88 181 LYS A C 1
ATOM 1540 O O . LYS A 1 181 ? -3.783 -6.625 27.275 1.00 80.88 181 LYS A O 1
ATOM 1545 N N . GLU A 1 182 ? -1.956 -7.879 27.407 1.00 81.38 182 GLU A N 1
ATOM 1546 C CA . GLU A 1 182 ? -1.013 -6.749 27.350 1.00 81.38 182 GLU A CA 1
ATOM 1547 C C . GLU A 1 182 ? -0.971 -6.019 25.998 1.00 81.38 182 GLU A C 1
ATOM 1549 O O . GLU A 1 182 ? -0.557 -4.862 25.921 1.00 81.38 182 GLU A O 1
ATOM 1554 N N . LYS A 1 183 ? -1.337 -6.695 24.900 1.00 87.19 183 LYS A N 1
ATOM 1555 C CA . LYS A 1 183 ? -1.116 -6.196 23.534 1.00 87.19 183 LYS A CA 1
ATOM 1556 C C . LYS A 1 183 ? -2.368 -6.286 22.676 1.00 87.19 183 LYS A C 1
ATOM 1558 O O . LYS A 1 183 ? -2.983 -7.342 22.577 1.00 87.19 183 LYS A O 1
ATOM 1563 N N . MET A 1 184 ? -2.654 -5.197 21.968 1.00 87.56 184 MET A N 1
ATOM 1564 C CA . MET A 1 184 ? -3.704 -5.120 20.955 1.00 87.56 184 MET A CA 1
ATOM 1565 C C . MET A 1 184 ? -3.116 -4.931 19.561 1.00 87.56 184 MET A C 1
ATOM 1567 O O . MET A 1 184 ? -2.101 -4.251 19.378 1.00 87.56 184 MET A O 1
ATOM 1571 N N . LYS A 1 185 ? -3.792 -5.490 18.558 1.00 89.62 185 LYS A N 1
ATOM 1572 C CA . LYS A 1 185 ? -3.486 -5.290 17.144 1.00 89.62 185 LYS A CA 1
ATOM 1573 C C . LYS A 1 185 ? -4.715 -4.765 16.415 1.00 89.62 185 LYS A C 1
ATOM 1575 O O . LYS A 1 185 ? -5.790 -5.345 16.504 1.00 89.62 185 LYS A O 1
ATOM 1580 N N . ILE A 1 186 ? -4.528 -3.676 15.671 1.00 87.31 186 ILE A N 1
ATOM 1581 C CA . ILE A 1 186 ? -5.602 -2.978 14.959 1.00 87.31 186 ILE A CA 1
ATOM 1582 C C . ILE A 1 186 ? -5.316 -3.003 13.463 1.00 87.31 186 ILE A C 1
ATOM 1584 O O . ILE A 1 186 ? -4.235 -2.601 13.022 1.00 87.31 186 ILE A O 1
ATOM 1588 N N . PHE A 1 187 ? -6.297 -3.438 12.681 1.00 86.50 187 PHE A N 1
ATOM 1589 C CA . PHE A 1 187 ? -6.280 -3.375 11.224 1.00 86.50 187 PHE A CA 1
ATOM 1590 C C . PHE A 1 187 ? -7.383 -2.432 10.757 1.00 86.50 187 PHE A C 1
ATOM 1592 O O . PHE A 1 187 ? -8.557 -2.653 11.043 1.00 86.50 187 PHE A O 1
ATOM 1599 N N . LYS A 1 188 ? -6.989 -1.360 10.065 1.00 82.00 188 LYS A N 1
ATOM 1600 C CA . LYS A 1 188 ? -7.876 -0.278 9.626 1.00 82.00 188 LYS A CA 1
ATOM 1601 C C . LYS A 1 188 ? -8.196 -0.482 8.148 1.00 82.00 188 LYS A C 1
ATOM 1603 O O . LYS A 1 188 ? -7.289 -0.433 7.319 1.00 82.00 188 LYS A O 1
ATOM 1608 N N . GLY A 1 189 ? -9.465 -0.693 7.832 1.00 72.81 189 GLY A N 1
ATOM 1609 C CA . GLY A 1 189 ? -9.961 -0.980 6.493 1.00 72.81 189 GLY A CA 1
ATOM 1610 C C . GLY A 1 189 ? -10.104 -2.479 6.222 1.00 72.81 189 GLY A C 1
ATOM 1611 O O . GLY A 1 189 ? -9.288 -3.288 6.654 1.00 72.81 189 GLY A O 1
ATOM 1612 N N . ASN A 1 190 ? -11.131 -2.827 5.447 1.00 61.09 190 ASN A N 1
ATOM 1613 C CA . ASN A 1 190 ? -11.328 -4.159 4.857 1.00 61.09 190 ASN A CA 1
ATOM 1614 C C . ASN A 1 190 ? -11.152 -4.143 3.327 1.00 61.09 190 ASN A C 1
ATOM 1616 O O . ASN A 1 190 ? -11.403 -5.144 2.663 1.00 61.09 190 ASN A O 1
ATOM 1620 N N . ASP A 1 191 ? -10.735 -3.011 2.754 1.00 61.06 191 ASP A N 1
ATOM 1621 C CA . ASP A 1 191 ? -10.529 -2.897 1.314 1.00 61.06 191 ASP A CA 1
ATOM 1622 C C . ASP A 1 191 ? -9.233 -3.615 0.899 1.00 61.06 191 ASP A C 1
ATOM 1624 O O . ASP A 1 191 ? -8.189 -3.487 1.549 1.00 61.06 191 ASP A O 1
ATOM 1628 N N . ALA A 1 192 ? -9.286 -4.327 -0.231 1.00 48.06 192 ALA A N 1
ATOM 1629 C CA . ALA A 1 192 ? -8.131 -5.022 -0.798 1.00 48.06 192 ALA A CA 1
ATOM 1630 C C . ALA A 1 192 ? -6.981 -4.062 -1.167 1.00 48.06 192 ALA A C 1
ATOM 1632 O O . ALA A 1 192 ? -5.829 -4.479 -1.176 1.00 48.06 192 ALA A O 1
ATOM 1633 N N . PHE A 1 193 ? -7.282 -2.781 -1.409 1.00 51.09 193 PHE A N 1
ATOM 1634 C CA . PHE A 1 193 ? -6.313 -1.727 -1.713 1.00 51.09 193 PHE A CA 1
ATOM 1635 C C . PHE A 1 193 ? -6.742 -0.413 -1.048 1.00 51.09 193 PHE A C 1
ATOM 1637 O O . PHE A 1 193 ? -7.433 0.407 -1.649 1.00 51.09 193 PHE A O 1
ATOM 1644 N N . ALA A 1 194 ? -6.369 -0.217 0.217 1.00 54.28 194 ALA A N 1
ATOM 1645 C CA . ALA A 1 194 ? -6.849 0.916 1.020 1.00 54.28 194 ALA A CA 1
ATOM 1646 C C . ALA A 1 194 ? -5.913 2.142 1.002 1.00 54.28 194 ALA A C 1
ATOM 1648 O O . ALA A 1 194 ? -6.254 3.192 1.533 1.00 54.28 194 ALA A O 1
ATOM 1649 N N . LEU A 1 195 ? -4.712 2.025 0.425 1.00 56.69 195 LEU A N 1
ATOM 1650 C CA . LEU A 1 195 ? -3.595 2.929 0.731 1.00 56.69 195 LEU A CA 1
ATOM 1651 C C . LEU A 1 195 ? -3.227 3.920 -0.386 1.00 56.69 195 LEU A C 1
ATOM 1653 O O . LEU A 1 195 ? -2.075 4.354 -0.451 1.00 56.69 195 LEU A O 1
ATOM 1657 N N . ARG A 1 196 ? -4.205 4.352 -1.201 1.00 58.78 196 ARG A N 1
ATOM 1658 C CA . ARG A 1 196 ? -4.022 5.367 -2.267 1.00 58.78 196 ARG A CA 1
ATOM 1659 C C . ARG A 1 196 ? -3.482 6.722 -1.752 1.00 58.78 196 ARG A C 1
ATOM 1661 O O . ARG A 1 196 ? -3.032 7.533 -2.539 1.00 58.78 196 ARG A O 1
ATOM 1668 N N . HIS A 1 197 ? -3.442 6.946 -0.436 1.00 65.69 197 HIS A N 1
ATOM 1669 C CA . HIS A 1 197 ? -2.857 8.142 0.195 1.00 65.69 197 HIS A CA 1
ATOM 1670 C C . HIS A 1 197 ? -1.977 7.785 1.397 1.00 65.69 197 HIS A C 1
ATOM 1672 O O . HIS A 1 197 ? -1.949 8.483 2.406 1.00 65.69 197 HIS A O 1
ATOM 1678 N N . SER A 1 198 ? -1.277 6.654 1.329 1.00 70.38 198 SER A N 1
ATOM 1679 C CA . SER A 1 198 ? -0.217 6.343 2.292 1.00 70.38 198 SER A CA 1
ATOM 1680 C C . SER A 1 198 ? 1.086 7.038 1.913 1.00 70.38 198 SER A C 1
ATOM 1682 O O . SER A 1 198 ? 1.337 7.278 0.734 1.00 70.38 198 SER A O 1
ATOM 1684 N N . VAL A 1 199 ? 1.961 7.286 2.891 1.00 69.38 199 VAL A N 1
ATOM 1685 C CA . VAL A 1 199 ? 3.314 7.809 2.626 1.00 69.38 199 VAL A CA 1
ATOM 1686 C C . VAL A 1 199 ? 4.056 6.927 1.617 1.00 69.38 199 VAL A C 1
ATOM 1688 O O . VAL A 1 199 ? 4.651 7.439 0.679 1.00 69.38 199 VAL A O 1
ATOM 1691 N N . GLY A 1 200 ? 3.968 5.599 1.761 1.00 65.19 200 GLY A N 1
ATOM 1692 C CA . GLY A 1 200 ? 4.622 4.659 0.846 1.00 65.19 200 GLY A CA 1
ATOM 1693 C C . GLY A 1 200 ? 4.092 4.747 -0.587 1.00 65.19 200 GLY A C 1
ATOM 1694 O O . GLY A 1 200 ? 4.879 4.730 -1.528 1.00 65.19 200 GLY A O 1
ATOM 1695 N N . PHE A 1 201 ? 2.776 4.902 -0.762 1.00 71.38 201 PHE A N 1
ATOM 1696 C CA . PHE A 1 201 ? 2.181 5.117 -2.083 1.00 71.38 201 PHE A CA 1
ATOM 1697 C C . PHE A 1 201 ? 2.646 6.437 -2.701 1.00 71.38 201 PHE A C 1
ATOM 1699 O O . PHE A 1 201 ? 3.047 6.457 -3.859 1.00 71.38 201 PHE A O 1
ATOM 1706 N N . GLN A 1 202 ? 2.655 7.516 -1.918 1.00 72.44 202 GLN A N 1
ATOM 1707 C CA . GLN A 1 202 ? 3.124 8.824 -2.369 1.00 72.44 202 GLN A CA 1
ATOM 1708 C C . GLN A 1 202 ? 4.610 8.785 -2.778 1.00 72.44 202 GLN A C 1
ATOM 1710 O O . GLN A 1 202 ? 4.971 9.254 -3.853 1.00 72.44 202 GLN A O 1
ATOM 1715 N N . ILE A 1 203 ? 5.471 8.130 -1.992 1.00 71.62 203 ILE A N 1
ATOM 1716 C CA . ILE A 1 203 ? 6.883 7.914 -2.352 1.00 71.62 203 ILE A CA 1
ATOM 1717 C C . ILE A 1 203 ? 7.007 7.089 -3.641 1.00 71.62 203 ILE A C 1
ATOM 1719 O O . ILE A 1 203 ? 7.796 7.438 -4.517 1.00 71.62 203 ILE A O 1
ATOM 1723 N N . ALA A 1 204 ? 6.228 6.015 -3.792 1.00 70.38 204 ALA A N 1
ATOM 1724 C CA . ALA A 1 204 ? 6.246 5.198 -5.006 1.00 70.38 204 ALA A CA 1
ATOM 1725 C C . ALA A 1 204 ? 5.805 5.997 -6.244 1.00 70.38 204 ALA A C 1
ATOM 1727 O O . ALA A 1 204 ? 6.405 5.864 -7.313 1.00 70.38 204 ALA A O 1
ATOM 1728 N N . LEU A 1 205 ? 4.799 6.862 -6.091 1.00 72.12 205 LEU A N 1
ATOM 1729 C CA . LEU A 1 205 ? 4.348 7.789 -7.125 1.00 72.12 205 LEU A CA 1
ATOM 1730 C C . LEU A 1 205 ? 5.484 8.747 -7.522 1.00 72.12 205 LEU A C 1
ATOM 1732 O O . LEU A 1 205 ? 5.801 8.865 -8.703 1.00 72.12 205 LEU A O 1
ATOM 1736 N N . LEU A 1 206 ? 6.166 9.350 -6.541 1.00 74.69 206 LEU A N 1
ATOM 1737 C CA . LEU A 1 206 ? 7.312 10.239 -6.763 1.00 74.69 206 LEU A CA 1
ATOM 1738 C C . LEU A 1 206 ? 8.455 9.541 -7.513 1.00 74.69 206 LEU A C 1
ATOM 1740 O O . LEU A 1 206 ? 8.965 10.079 -8.494 1.00 74.69 206 LEU A O 1
ATOM 1744 N N . ILE A 1 207 ? 8.827 8.329 -7.091 1.00 74.44 207 ILE A N 1
ATOM 1745 C CA . ILE A 1 207 ? 9.845 7.515 -7.773 1.00 74.44 207 ILE A CA 1
ATOM 1746 C C . ILE A 1 207 ? 9.419 7.235 -9.215 1.00 74.44 207 ILE A C 1
ATOM 1748 O O . ILE A 1 207 ? 10.237 7.334 -10.125 1.00 74.44 207 ILE A O 1
ATOM 1752 N N . THR A 1 208 ? 8.141 6.925 -9.442 1.00 72.19 208 THR A N 1
ATOM 1753 C CA . THR A 1 208 ? 7.610 6.659 -10.786 1.00 72.19 208 THR A CA 1
ATOM 1754 C C . THR A 1 208 ? 7.727 7.887 -11.685 1.00 72.19 208 THR A C 1
ATOM 1756 O O . THR A 1 208 ? 8.158 7.761 -12.830 1.00 72.19 208 THR A O 1
ATOM 1759 N N . TYR A 1 209 ? 7.428 9.082 -11.172 1.00 74.94 209 TYR A N 1
ATOM 1760 C CA . TYR A 1 209 ? 7.623 10.326 -11.920 1.00 74.94 209 TYR A CA 1
ATOM 1761 C C . TYR A 1 209 ? 9.093 10.633 -12.189 1.00 74.94 209 TYR A C 1
ATOM 1763 O O . TYR A 1 209 ? 9.449 11.020 -13.299 1.00 74.94 209 TYR A O 1
ATOM 1771 N N . PHE A 1 210 ? 9.965 10.426 -11.206 1.00 78.94 210 PHE A N 1
ATOM 1772 C CA . PHE A 1 210 ? 11.399 10.621 -11.391 1.00 78.94 210 PHE A CA 1
ATOM 1773 C C . PHE A 1 210 ? 11.960 9.672 -12.460 1.00 78.94 210 PHE A C 1
ATOM 1775 O O . PHE A 1 210 ? 12.687 10.097 -13.358 1.00 78.94 210 PHE A O 1
ATOM 1782 N N . LEU A 1 211 ? 11.549 8.401 -12.424 1.00 75.25 211 LEU A N 1
ATOM 1783 C CA . LEU A 1 211 ? 11.877 7.417 -13.454 1.00 75.25 211 LEU A CA 1
ATOM 1784 C C . LEU A 1 211 ? 11.323 7.826 -14.818 1.00 75.25 211 LEU A C 1
ATOM 1786 O O . LEU A 1 211 ? 12.051 7.727 -15.800 1.00 75.25 211 LEU A O 1
ATOM 1790 N N . PHE A 1 212 ? 10.086 8.324 -14.888 1.00 80.06 212 PHE A N 1
ATOM 1791 C CA . PHE A 1 212 ? 9.497 8.845 -16.122 1.00 80.06 212 PHE A CA 1
ATOM 1792 C C . PHE A 1 212 ? 10.358 9.962 -16.725 1.00 80.06 212 PHE A C 1
ATOM 1794 O O . PHE A 1 212 ? 10.699 9.894 -17.905 1.00 80.06 212 PHE A O 1
ATOM 1801 N N . VAL A 1 213 ? 10.769 10.954 -15.931 1.00 82.94 213 VAL A N 1
ATOM 1802 C CA . VAL A 1 213 ? 11.612 12.065 -16.407 1.00 82.94 213 VAL A CA 1
ATOM 1803 C C . VAL A 1 213 ? 12.969 11.555 -16.892 1.00 82.94 213 VAL A C 1
ATOM 1805 O O . VAL A 1 213 ? 13.372 11.860 -18.015 1.00 82.94 213 VAL A O 1
ATOM 1808 N N . ILE A 1 214 ? 13.653 10.724 -16.099 1.00 82.19 214 ILE A N 1
ATOM 1809 C CA . ILE A 1 214 ? 14.963 10.167 -16.470 1.00 82.19 214 ILE A CA 1
ATOM 1810 C C . ILE A 1 214 ? 14.872 9.321 -17.738 1.00 82.19 214 ILE A C 1
ATOM 1812 O O . ILE A 1 214 ? 15.723 9.447 -18.618 1.00 82.19 214 ILE A O 1
ATOM 1816 N N . LEU A 1 215 ? 13.859 8.461 -17.850 1.00 81.31 215 LEU A N 1
ATOM 1817 C CA . LEU A 1 215 ? 13.679 7.590 -19.009 1.00 81.31 215 LEU A CA 1
ATOM 1818 C C . LEU A 1 215 ? 13.367 8.391 -20.270 1.00 81.31 215 LEU A C 1
ATOM 1820 O O . LEU A 1 215 ? 13.886 8.054 -21.332 1.00 81.31 215 LEU A O 1
ATOM 1824 N N . ASN A 1 216 ? 12.584 9.465 -20.163 1.00 83.75 216 ASN A N 1
ATOM 1825 C CA . ASN A 1 216 ? 12.329 10.365 -21.285 1.00 83.75 216 ASN A CA 1
ATOM 1826 C C . ASN A 1 216 ? 13.599 11.079 -21.737 1.00 83.75 216 ASN A C 1
ATOM 1828 O O . ASN A 1 216 ? 13.934 11.038 -22.918 1.00 83.75 216 ASN A O 1
ATOM 1832 N N . ILE A 1 217 ? 14.353 11.655 -20.799 1.00 87.19 217 ILE A N 1
ATOM 1833 C CA . ILE A 1 217 ? 15.646 12.286 -21.082 1.00 87.19 217 ILE A CA 1
ATOM 1834 C C . ILE A 1 217 ? 16.592 11.280 -21.752 1.00 87.19 217 ILE A C 1
ATOM 1836 O O . ILE A 1 217 ? 17.192 11.575 -22.786 1.00 87.19 217 ILE A O 1
ATOM 1840 N N . TYR A 1 218 ? 16.679 10.063 -21.212 1.00 84.69 218 TYR A N 1
ATOM 1841 C CA . TYR A 1 218 ? 17.474 8.987 -21.792 1.00 84.69 218 TYR A CA 1
ATOM 1842 C C . TYR A 1 218 ? 17.033 8.658 -23.223 1.00 84.69 218 TYR A C 1
ATOM 1844 O O . TYR A 1 218 ? 17.880 8.577 -24.112 1.00 84.69 218 TYR A O 1
ATOM 1852 N N . CYS A 1 219 ? 15.729 8.506 -23.471 1.00 85.56 219 CYS A N 1
ATOM 1853 C CA . CYS A 1 219 ? 15.201 8.201 -24.800 1.00 85.56 219 CYS A CA 1
ATOM 1854 C C . CYS A 1 219 ? 15.473 9.322 -25.805 1.00 85.56 219 CYS A C 1
ATOM 1856 O O . CYS A 1 219 ? 15.807 9.022 -26.948 1.00 85.56 219 CYS A O 1
ATOM 1858 N N . ILE A 1 220 ? 15.409 10.586 -25.379 1.00 88.69 220 ILE A N 1
ATOM 1859 C CA . ILE A 1 220 ? 15.751 11.747 -26.211 1.00 88.69 220 ILE A CA 1
ATOM 1860 C C . ILE A 1 220 ? 17.241 11.712 -26.574 1.00 88.69 220 ILE A C 1
ATOM 1862 O O . ILE A 1 220 ? 17.592 11.700 -27.755 1.00 88.69 220 ILE A O 1
ATOM 1866 N N . PHE A 1 221 ? 18.135 11.612 -25.586 1.00 89.12 221 PHE A N 1
ATOM 1867 C CA . PHE A 1 221 ? 19.584 11.616 -25.832 1.00 89.12 221 PHE A CA 1
ATOM 1868 C C . PHE A 1 221 ? 20.079 10.378 -26.587 1.00 89.12 221 PHE A C 1
ATOM 1870 O O . PHE A 1 221 ? 21.052 10.447 -27.340 1.00 89.12 221 PHE A O 1
ATOM 1877 N N . LYS A 1 222 ? 19.434 9.226 -26.388 1.00 89.00 222 LYS A N 1
ATOM 1878 C CA . LYS A 1 222 ? 19.815 7.947 -27.002 1.00 89.00 222 LYS A CA 1
ATOM 1879 C C . LYS A 1 222 ? 18.926 7.542 -28.168 1.00 89.00 222 LYS A C 1
ATOM 1881 O O . LYS A 1 222 ? 19.059 6.417 -28.643 1.00 89.00 222 LYS A O 1
ATOM 1886 N N . PHE A 1 223 ? 18.103 8.449 -28.691 1.00 87.62 223 PHE A N 1
ATOM 1887 C CA . PHE A 1 223 ? 17.125 8.154 -29.738 1.00 87.62 223 PHE A CA 1
ATOM 1888 C C . PHE A 1 223 ? 17.735 7.418 -30.938 1.00 87.62 223 PHE A C 1
ATOM 1890 O O . PHE A 1 223 ? 17.288 6.332 -31.296 1.00 87.62 223 PHE A O 1
ATOM 1897 N N . LYS A 1 224 ? 18.828 7.947 -31.508 1.00 86.69 224 LYS A N 1
ATOM 1898 C CA . LYS A 1 224 ? 19.512 7.316 -32.652 1.00 86.69 224 LYS A CA 1
ATOM 1899 C C . LYS A 1 224 ? 20.013 5.905 -32.322 1.00 86.69 224 LYS A C 1
ATOM 1901 O O . LYS A 1 224 ? 19.853 4.999 -33.128 1.00 86.69 224 LYS A O 1
ATOM 1906 N N . GLN A 1 225 ? 20.578 5.706 -31.128 1.00 86.00 225 GLN A N 1
ATOM 1907 C CA . GLN A 1 225 ? 21.080 4.398 -30.686 1.00 86.00 225 GLN A CA 1
ATOM 1908 C C . GLN A 1 225 ? 19.937 3.400 -30.461 1.00 86.00 225 GLN A C 1
ATOM 1910 O O . GLN A 1 225 ? 20.063 2.242 -30.849 1.00 86.00 225 GLN A O 1
ATOM 1915 N N . LEU A 1 226 ? 18.810 3.850 -29.901 1.00 86.06 226 LEU A N 1
ATOM 1916 C CA . LEU A 1 226 ? 17.599 3.044 -29.727 1.00 86.06 226 LEU A CA 1
ATOM 1917 C C . LEU A 1 226 ? 17.008 2.618 -31.074 1.00 86.06 226 LEU A C 1
ATOM 1919 O O . LEU A 1 226 ? 16.715 1.441 -31.257 1.00 86.06 226 LEU A O 1
ATOM 1923 N N . VAL A 1 227 ? 16.898 3.532 -32.043 1.00 87.00 227 VAL A N 1
ATOM 1924 C CA . VAL A 1 227 ? 16.400 3.215 -33.394 1.00 87.00 227 VAL A CA 1
ATOM 1925 C C . VAL A 1 227 ? 17.300 2.192 -34.088 1.00 87.00 227 VAL A C 1
ATOM 1927 O O . VAL A 1 227 ? 16.799 1.230 -34.669 1.00 87.00 227 VAL A O 1
ATOM 1930 N N . THR A 1 228 ? 18.621 2.354 -33.993 1.00 88.31 228 THR A N 1
ATOM 1931 C CA . THR A 1 228 ? 19.573 1.377 -34.538 1.00 88.31 228 THR A CA 1
ATOM 1932 C C . THR A 1 228 ? 19.460 0.026 -33.832 1.00 88.31 228 THR A C 1
ATOM 1934 O O . THR A 1 228 ? 19.466 -1.005 -34.496 1.00 88.31 228 THR A O 1
ATOM 1937 N N . ALA A 1 229 ? 19.295 0.005 -32.506 1.00 86.06 229 ALA A N 1
ATOM 1938 C CA . ALA A 1 229 ? 19.123 -1.228 -31.739 1.00 86.06 229 ALA A CA 1
ATOM 1939 C C . ALA A 1 229 ? 17.817 -1.970 -32.080 1.00 86.06 229 ALA A C 1
ATOM 1941 O O . ALA A 1 229 ? 17.815 -3.196 -32.125 1.00 86.06 229 ALA A O 1
ATOM 1942 N N . LEU A 1 230 ? 16.726 -1.255 -32.374 1.00 86.75 230 LEU A N 1
ATOM 1943 C CA . LEU A 1 230 ? 15.453 -1.855 -32.806 1.00 86.75 230 LEU A CA 1
ATOM 1944 C C . LEU A 1 230 ? 15.537 -2.500 -34.193 1.00 86.75 230 LEU A C 1
ATOM 1946 O O . LEU A 1 230 ? 14.880 -3.509 -34.437 1.00 86.75 230 LEU A O 1
ATOM 1950 N N . LYS A 1 231 ? 16.342 -1.913 -35.086 1.00 88.19 231 LYS A N 1
ATOM 1951 C CA . LYS A 1 231 ? 16.602 -2.420 -36.444 1.00 88.19 231 LYS A CA 1
ATOM 1952 C C . LYS A 1 231 ? 17.750 -3.434 -36.500 1.00 88.19 231 LYS A C 1
ATOM 1954 O O . LYS A 1 231 ? 18.035 -3.974 -37.564 1.00 88.19 231 LYS A O 1
ATOM 1959 N N . SER A 1 232 ? 18.430 -3.662 -35.379 1.00 84.38 232 SER A N 1
ATOM 1960 C CA . SER A 1 232 ? 19.564 -4.576 -35.290 1.00 84.38 232 SER A CA 1
ATOM 1961 C C . SER A 1 232 ? 19.111 -6.025 -35.449 1.00 84.38 232 SER A C 1
ATOM 1963 O O . SER A 1 232 ? 18.111 -6.440 -34.867 1.00 84.38 232 SER A O 1
ATOM 1965 N N . SER A 1 233 ? 19.900 -6.824 -36.168 1.00 80.88 233 SER A N 1
ATOM 1966 C CA . SER A 1 233 ? 19.760 -8.285 -36.197 1.00 80.88 233 SER A CA 1
ATOM 1967 C C . SER A 1 233 ? 20.206 -8.947 -34.884 1.00 80.88 233 SER A C 1
ATOM 1969 O O . SER A 1 233 ? 19.924 -10.124 -34.646 1.00 80.88 233 SER A O 1
ATOM 1971 N N . ASN A 1 234 ? 20.878 -8.206 -33.992 1.00 88.06 234 ASN A N 1
ATOM 1972 C CA . ASN A 1 234 ? 21.253 -8.694 -32.671 1.00 88.06 234 ASN A CA 1
ATOM 1973 C C . ASN A 1 234 ? 20.038 -8.728 -31.732 1.00 88.06 234 ASN A C 1
ATOM 1975 O O . ASN A 1 234 ? 19.648 -7.721 -31.133 1.00 88.06 234 ASN A O 1
ATOM 1979 N N . THR A 1 235 ? 19.506 -9.932 -31.521 1.00 81.25 235 THR A N 1
ATOM 1980 C CA . THR A 1 235 ? 18.347 -10.196 -30.651 1.00 81.25 235 THR A CA 1
ATOM 1981 C C . THR A 1 235 ? 18.496 -9.670 -29.219 1.00 81.25 235 THR A C 1
ATOM 1983 O O . THR A 1 235 ? 17.494 -9.383 -28.563 1.00 81.25 235 THR A O 1
ATOM 1986 N N . LYS A 1 236 ? 19.720 -9.525 -28.695 1.00 79.00 236 LYS A N 1
ATOM 1987 C CA . LYS A 1 236 ? 19.954 -9.009 -27.338 1.00 79.00 236 LYS A CA 1
ATOM 1988 C C . LYS A 1 236 ? 19.752 -7.496 -27.249 1.00 79.00 236 LYS A C 1
ATOM 1990 O O . LYS A 1 236 ? 19.134 -7.016 -26.293 1.00 79.00 236 LYS A O 1
ATOM 1995 N N . ASP A 1 237 ? 20.257 -6.761 -28.232 1.00 76.94 237 ASP A N 1
ATOM 1996 C CA . ASP A 1 237 ? 20.153 -5.299 -28.274 1.00 76.94 237 ASP A CA 1
ATOM 1997 C C . ASP A 1 237 ? 18.709 -4.891 -28.567 1.00 76.94 237 ASP A C 1
ATOM 1999 O O . ASP A 1 237 ? 18.151 -4.029 -27.886 1.00 76.94 237 ASP A O 1
ATOM 2003 N N . GLN A 1 2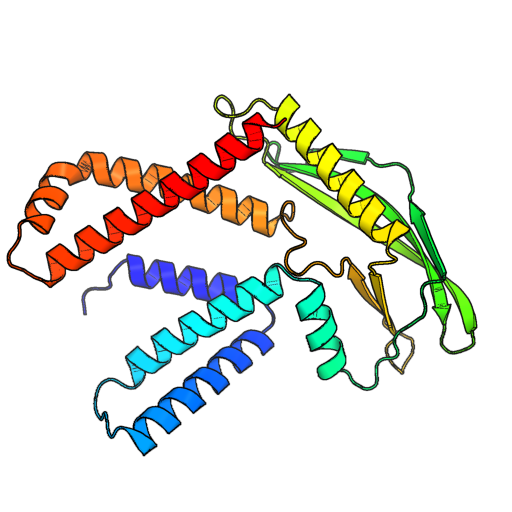38 ? 18.065 -5.625 -29.475 1.00 80.44 238 GLN A N 1
ATOM 2004 C CA . GLN A 1 238 ? 16.659 -5.457 -29.812 1.00 80.44 238 GLN A CA 1
ATOM 2005 C C . GLN A 1 238 ? 15.743 -5.675 -28.594 1.00 80.44 238 GLN A C 1
ATOM 2007 O O . GLN A 1 238 ? 14.908 -4.826 -28.281 1.00 80.44 238 GLN A O 1
ATOM 2012 N N . LYS A 1 239 ? 15.938 -6.765 -27.831 1.00 77.44 239 LYS A N 1
ATOM 2013 C CA . LYS A 1 239 ? 15.183 -7.026 -26.586 1.00 77.44 239 LYS A CA 1
ATOM 2014 C C . LYS A 1 239 ? 15.372 -5.929 -25.545 1.00 77.44 239 LYS A C 1
ATOM 2016 O O . LYS A 1 239 ? 14.415 -5.548 -24.878 1.00 77.44 239 LYS A O 1
ATOM 2021 N N . THR A 1 240 ? 16.594 -5.423 -25.401 1.00 79.44 240 THR A N 1
ATOM 2022 C CA . THR A 1 240 ? 16.892 -4.349 -24.444 1.00 79.44 240 THR A CA 1
ATOM 2023 C C . THR A 1 240 ? 16.154 -3.065 -24.825 1.00 79.44 240 THR A C 1
ATOM 2025 O O . THR A 1 240 ? 15.532 -2.446 -23.963 1.00 79.44 240 THR A O 1
ATOM 2028 N N . ALA A 1 241 ? 16.147 -2.706 -26.112 1.00 83.38 241 ALA A N 1
ATOM 2029 C CA . ALA A 1 241 ? 15.407 -1.552 -26.618 1.00 83.38 241 ALA A CA 1
ATOM 2030 C C . ALA A 1 241 ? 13.888 -1.696 -26.409 1.00 83.38 241 ALA A C 1
ATOM 2032 O O . ALA A 1 241 ? 13.252 -0.758 -25.931 1.00 83.38 241 ALA A O 1
ATOM 2033 N N . TYR A 1 242 ? 13.314 -2.877 -26.673 1.00 81.56 242 TYR A N 1
ATOM 2034 C CA . TYR A 1 242 ? 11.894 -3.139 -26.407 1.00 81.56 242 TYR A CA 1
ATOM 2035 C C . TYR A 1 242 ? 11.533 -3.008 -24.928 1.00 81.56 242 TYR A C 1
ATOM 2037 O O . TYR A 1 242 ? 10.525 -2.386 -24.611 1.00 81.56 242 TYR A O 1
ATOM 2045 N N . ILE A 1 243 ? 12.351 -3.545 -24.017 1.00 78.25 243 ILE A N 1
ATOM 2046 C CA . ILE A 1 243 ? 12.110 -3.417 -22.572 1.00 78.25 243 ILE A CA 1
ATOM 2047 C C . ILE A 1 243 ? 12.080 -1.940 -22.165 1.00 78.25 243 ILE A C 1
ATOM 2049 O O . ILE A 1 243 ? 11.163 -1.525 -21.461 1.00 78.25 243 ILE A O 1
ATOM 2053 N N . ILE A 1 244 ? 13.041 -1.139 -22.634 1.00 81.31 244 ILE A N 1
ATOM 2054 C CA . ILE A 1 244 ? 13.097 0.299 -22.333 1.00 81.31 244 ILE A CA 1
ATOM 2055 C C . ILE A 1 244 ? 11.834 1.006 -22.842 1.00 81.31 244 ILE A C 1
ATOM 2057 O O . ILE A 1 244 ? 11.198 1.728 -22.078 1.00 81.31 244 ILE A O 1
ATOM 2061 N N . LEU A 1 245 ? 11.425 0.758 -24.091 1.00 82.81 245 LEU A N 1
ATOM 2062 C CA . LEU A 1 245 ? 10.220 1.364 -24.669 1.00 82.81 245 LEU A CA 1
ATOM 2063 C C . LEU A 1 245 ? 8.934 0.941 -23.956 1.00 82.81 245 LEU A C 1
ATOM 2065 O O . LEU A 1 245 ? 8.058 1.773 -23.741 1.00 82.81 245 LEU A O 1
ATOM 2069 N N . ILE A 1 246 ? 8.823 -0.328 -23.561 1.00 79.44 246 ILE A N 1
ATOM 2070 C CA . ILE A 1 246 ? 7.678 -0.833 -22.798 1.00 79.44 246 ILE A CA 1
ATOM 2071 C C . ILE A 1 246 ? 7.590 -0.119 -21.446 1.00 79.44 246 ILE A C 1
ATOM 2073 O O . ILE A 1 246 ? 6.511 0.323 -21.059 1.00 79.44 246 ILE A O 1
ATOM 2077 N N . ILE A 1 247 ? 8.714 0.048 -20.740 1.00 76.62 247 ILE A N 1
ATOM 2078 C CA . ILE A 1 247 ? 8.740 0.775 -19.462 1.00 76.62 247 ILE A CA 1
ATOM 2079 C C . ILE A 1 247 ? 8.328 2.238 -19.671 1.00 76.62 247 ILE A C 1
ATOM 2081 O O . ILE A 1 247 ? 7.519 2.754 -18.900 1.00 76.62 247 ILE A O 1
ATOM 2085 N N . VAL A 1 248 ? 8.822 2.891 -20.729 1.00 81.38 248 VAL A N 1
ATOM 2086 C CA . VAL A 1 248 ? 8.422 4.261 -21.093 1.00 81.38 248 VAL A CA 1
ATOM 2087 C C . VAL A 1 248 ? 6.914 4.336 -21.344 1.00 81.38 248 VAL A C 1
ATOM 2089 O O . VAL A 1 248 ? 6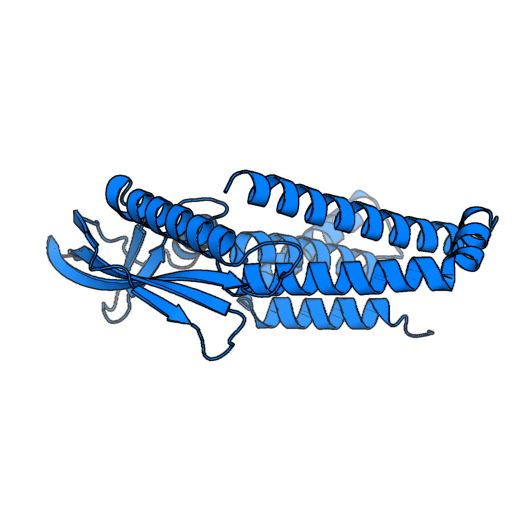.239 5.165 -20.735 1.00 81.38 248 VAL A O 1
ATOM 2092 N N . LEU A 1 249 ? 6.355 3.433 -22.153 1.00 80.50 249 LEU A N 1
ATOM 2093 C CA . LEU A 1 249 ? 4.916 3.370 -22.425 1.00 80.50 249 LEU A CA 1
ATOM 2094 C C . LEU A 1 249 ? 4.097 3.208 -21.134 1.00 80.50 249 LEU A C 1
ATOM 2096 O O . LEU A 1 249 ? 3.134 3.943 -20.921 1.00 80.50 249 LEU A O 1
ATOM 2100 N N . TYR A 1 250 ? 4.498 2.292 -20.246 1.00 74.62 250 TYR A N 1
ATOM 2101 C CA . TYR A 1 250 ? 3.831 2.111 -18.955 1.00 74.62 250 TYR A CA 1
ATOM 2102 C C . TYR A 1 250 ? 3.903 3.366 -18.092 1.00 74.62 250 TYR A C 1
ATOM 2104 O O . TYR A 1 250 ? 2.903 3.748 -17.490 1.00 74.62 250 TYR A O 1
ATOM 2112 N N . SER A 1 251 ? 5.053 4.039 -18.052 1.00 74.88 251 SER A N 1
ATOM 2113 C CA . SER A 1 251 ? 5.181 5.288 -17.304 1.00 74.88 251 SER A CA 1
ATOM 2114 C C . SER A 1 251 ? 4.282 6.400 -17.865 1.00 74.88 251 SER A C 1
ATOM 2116 O O . SER A 1 251 ? 3.608 7.064 -17.083 1.00 74.88 251 SER A O 1
ATOM 2118 N N . TYR A 1 252 ? 4.145 6.529 -19.192 1.00 78.81 252 TYR A N 1
ATOM 2119 C CA . TYR A 1 252 ? 3.165 7.430 -19.818 1.00 78.81 252 TYR A CA 1
ATOM 2120 C C . TYR A 1 252 ? 1.724 7.082 -19.448 1.00 78.81 252 TYR A C 1
ATOM 2122 O O . TYR A 1 252 ? 0.939 7.976 -19.140 1.00 78.81 252 TYR A O 1
ATOM 2130 N N . LEU A 1 253 ? 1.374 5.795 -19.442 1.00 76.19 253 LEU A N 1
ATOM 2131 C CA . LEU A 1 253 ? 0.044 5.335 -19.049 1.00 76.19 253 LEU A CA 1
ATOM 2132 C C . LEU A 1 253 ? -0.257 5.675 -17.582 1.00 76.19 253 LEU A C 1
ATOM 2134 O O . LEU A 1 253 ? -1.338 6.177 -17.285 1.00 76.19 253 LEU A O 1
ATOM 2138 N N . VAL A 1 254 ? 0.702 5.480 -16.671 1.00 71.31 254 VAL A N 1
ATOM 2139 C CA . VAL A 1 254 ? 0.548 5.854 -15.255 1.00 71.31 254 VAL A CA 1
ATOM 2140 C C . VAL A 1 254 ? 0.381 7.366 -15.093 1.00 71.31 254 VAL A C 1
ATOM 2142 O O . VAL A 1 254 ? -0.535 7.801 -14.391 1.00 71.31 254 VAL A O 1
ATOM 2145 N N . VAL A 1 255 ? 1.207 8.174 -15.763 1.00 74.69 255 VAL A N 1
ATOM 2146 C CA . VAL A 1 255 ? 1.097 9.645 -15.739 1.00 74.69 255 VAL A CA 1
ATOM 2147 C C . VAL A 1 255 ? -0.252 10.093 -16.307 1.00 74.69 255 VAL A C 1
ATOM 2149 O O . VAL A 1 255 ? -0.936 10.899 -15.683 1.00 74.69 255 VAL A O 1
ATOM 2152 N N . GLY A 1 256 ? -0.678 9.528 -17.439 1.00 74.31 256 GLY A N 1
ATOM 2153 C CA . GLY A 1 256 ? -1.951 9.842 -18.088 1.00 74.31 256 GLY A CA 1
ATOM 2154 C C . GLY A 1 256 ? -3.163 9.493 -17.226 1.00 74.31 256 GLY A C 1
ATOM 2155 O O . GLY A 1 256 ? -4.052 10.324 -17.057 1.00 74.31 256 GLY A O 1
ATOM 2156 N N . ILE A 1 257 ? -3.182 8.306 -16.608 1.00 74.19 257 ILE A N 1
ATOM 2157 C CA . ILE A 1 257 ? -4.233 7.917 -15.651 1.00 74.19 257 ILE A CA 1
ATOM 2158 C C . ILE A 1 257 ? -4.257 8.876 -14.462 1.00 74.19 257 ILE A C 1
ATOM 2160 O O . ILE A 1 257 ? -5.334 9.271 -14.016 1.00 74.19 257 ILE A O 1
ATOM 2164 N N . THR A 1 258 ? -3.084 9.256 -13.954 1.00 71.50 258 THR A N 1
ATOM 2165 C CA . THR A 1 258 ? -2.991 10.158 -12.804 1.00 71.50 258 THR A CA 1
ATOM 2166 C C . THR A 1 258 ? -3.517 11.546 -13.164 1.00 71.50 258 THR A C 1
ATOM 2168 O O . THR A 1 258 ? -4.358 12.081 -12.448 1.00 71.50 258 THR A O 1
ATOM 2171 N N . PHE A 1 259 ? -3.135 12.085 -14.321 1.00 75.75 259 PHE A N 1
ATOM 2172 C CA . PHE A 1 259 ? -3.649 13.356 -14.830 1.00 75.75 259 PHE A CA 1
ATOM 2173 C C . PHE A 1 259 ? -5.173 13.334 -15.036 1.00 75.75 259 PHE A C 1
ATOM 2175 O O . PHE A 1 259 ? -5.877 14.199 -14.521 1.00 75.75 259 PHE A O 1
ATOM 2182 N N . LEU A 1 260 ? -5.706 12.308 -15.712 1.00 76.19 260 LEU A N 1
ATOM 2183 C CA . LEU A 1 260 ? -7.153 12.131 -15.909 1.00 76.19 260 LEU A CA 1
ATOM 2184 C C . LEU A 1 260 ? -7.918 12.011 -14.586 1.00 76.19 260 LEU A C 1
ATOM 2186 O O . LEU A 1 260 ? -9.064 12.446 -14.486 1.00 76.19 260 LEU A O 1
ATOM 2190 N N . HIS A 1 261 ? -7.307 11.402 -13.572 1.00 74.12 261 HIS A N 1
ATOM 2191 C CA . HIS A 1 261 ? -7.884 11.310 -12.235 1.00 74.12 261 HIS A CA 1
ATOM 2192 C C . HIS A 1 261 ? -7.946 12.686 -11.560 1.00 74.12 261 HIS A C 1
ATOM 2194 O O . HIS A 1 261 ? -9.002 13.047 -11.045 1.00 74.12 261 HIS A O 1
ATOM 2200 N N . TYR A 1 262 ? -6.877 13.482 -11.640 1.00 69.81 262 TYR A N 1
ATOM 2201 C CA . TYR A 1 262 ? -6.846 14.849 -11.105 1.00 69.81 262 TYR A CA 1
ATOM 2202 C C . TYR A 1 262 ? -7.765 15.828 -11.839 1.00 69.81 262 TYR A C 1
ATOM 2204 O O . TYR A 1 262 ? -8.231 16.783 -11.228 1.00 69.81 262 TYR A O 1
ATOM 2212 N N . LEU A 1 263 ? -8.096 15.585 -13.111 1.00 75.00 263 LEU A N 1
ATOM 2213 C CA . LEU A 1 263 ? -9.088 16.394 -13.829 1.00 75.00 263 LEU A CA 1
ATOM 2214 C C . LEU A 1 263 ? -10.500 16.310 -13.231 1.00 75.00 263 LEU A C 1
ATOM 2216 O O . LEU A 1 263 ? -11.302 17.208 -13.475 1.00 75.00 263 LEU A O 1
ATOM 2220 N N . LYS A 1 264 ? -10.810 15.255 -12.464 1.00 75.19 264 LYS A N 1
ATOM 2221 C CA . LYS A 1 264 ? -12.119 15.070 -11.814 1.00 75.19 264 LYS A CA 1
ATOM 2222 C C . LYS A 1 264 ? -12.316 15.943 -10.569 1.00 75.19 264 LYS A C 1
ATOM 2224 O O . LYS A 1 264 ? -13.435 15.993 -10.064 1.00 75.19 264 LYS A O 1
ATOM 2229 N N . PHE A 1 265 ? -11.249 16.572 -10.079 1.00 64.81 265 PHE A N 1
ATOM 2230 C CA . PHE A 1 265 ? -11.224 17.463 -8.917 1.00 64.81 265 PHE A CA 1
ATOM 2231 C C . PHE A 1 265 ? -10.901 18.895 -9.349 1.00 64.81 265 PHE A C 1
ATOM 2233 O O . PHE A 1 265 ? -11.406 19.832 -8.691 1.00 64.81 265 PHE A O 1
#